Protein AF-A0A9P4YAI5-F1 (afdb_monomer_lite)

pLDDT: mean 75.81, std 21.16, range [27.3, 95.94]

InterPro domains:
  IPR026841 Inositolphosphotransferase Aur1/Ipt1 [PF14378] (51-161)
  IPR052185 Inositol Phosphorylceramide Synthase-Related [PTHR31310] (6-298)

Sequence (309 aa):
MWDVAQEHALAILELETYIFGRTALTGTSRWIEWNVQQWFLTGARAGDWRGTFLTVLNRSYALIHIPGTVGFIAFYYYMSPTFSRFAIARRTMTLCNLFAFVVFIFYPCMPPRLLPMEYGFIDTVNGEDATSVWMSGNFVNRLAAMPSMHFGYAFCIGCVFMYESAALSGAKQMYRRFGKTRNPSETWLPVPGADEENLNASPNHISLEQPGSGGSSTINTTSSSSERSVPSRIAFFAFGVWYPLWVLLTIIATANHYLMDAMVASLVVVMAFTCNRILMNFLPLEDLLLWAWRLEKPVPTTGMRRRRP

Structure (mmCIF, N/CA/C/O backbone):
data_AF-A0A9P4YAI5-F1
#
_entry.id   AF-A0A9P4YAI5-F1
#
loop_
_atom_site.group_PDB
_atom_site.id
_atom_site.type_symbol
_atom_site.label_atom_id
_atom_site.label_alt_id
_atom_site.label_comp_id
_atom_site.label_asym_id
_atom_site.label_entity_id
_atom_site.label_seq_id
_atom_site.pdbx_PDB_ins_code
_atom_site.Cartn_x
_atom_site.Cartn_y
_atom_site.Cartn_z
_atom_site.occupancy
_atom_site.B_iso_or_equiv
_atom_site.auth_seq_id
_atom_site.auth_comp_id
_atom_site.auth_asym_id
_atom_site.auth_atom_id
_atom_site.pdbx_PDB_model_num
ATOM 1 N N . MET A 1 1 ? 5.763 -22.145 -12.189 1.00 78.62 1 MET A N 1
ATOM 2 C CA . MET A 1 1 ? 5.364 -21.133 -11.175 1.00 78.62 1 MET A CA 1
ATOM 3 C C . MET A 1 1 ? 5.894 -19.759 -11.550 1.00 78.62 1 MET A C 1
ATOM 5 O O . MET A 1 1 ? 5.098 -18.838 -11.581 1.00 78.62 1 MET A O 1
ATOM 9 N N . TRP A 1 2 ? 7.189 -19.622 -11.859 1.00 83.62 2 TRP A N 1
ATOM 10 C CA . TRP A 1 2 ? 7.768 -18.364 -12.347 1.00 83.62 2 TRP A CA 1
ATOM 11 C C . TRP A 1 2 ? 7.101 -17.867 -13.636 1.00 83.62 2 TRP A C 1
ATOM 13 O O . TRP A 1 2 ? 6.667 -16.723 -13.659 1.00 83.62 2 TRP A O 1
ATOM 23 N N . ASP A 1 3 ? 6.902 -18.743 -14.626 1.00 88.44 3 ASP A N 1
ATOM 24 C CA . ASP A 1 3 ? 6.249 -18.370 -15.895 1.00 88.44 3 ASP A CA 1
ATOM 25 C C . ASP A 1 3 ? 4.805 -17.893 -15.680 1.00 88.44 3 ASP A C 1
ATOM 27 O O . ASP A 1 3 ? 4.437 -16.809 -16.107 1.00 88.44 3 ASP A O 1
ATOM 31 N N . VAL A 1 4 ? 4.017 -18.638 -14.896 1.00 89.88 4 VAL A N 1
ATOM 32 C CA . VAL A 1 4 ? 2.641 -18.252 -14.523 1.00 89.88 4 VAL A CA 1
ATOM 33 C C . VAL A 1 4 ? 2.612 -16.905 -13.790 1.00 89.88 4 VAL A C 1
ATOM 35 O O . VAL A 1 4 ? 1.772 -16.057 -14.069 1.00 89.88 4 VAL A O 1
ATOM 38 N N . ALA A 1 5 ? 3.541 -16.680 -12.857 1.00 88.56 5 ALA A N 1
ATOM 39 C CA . ALA A 1 5 ? 3.621 -15.421 -12.119 1.00 88.56 5 ALA A CA 1
ATOM 40 C C . ALA A 1 5 ? 4.027 -14.242 -13.019 1.00 88.56 5 ALA A C 1
ATOM 42 O O . ALA A 1 5 ? 3.591 -13.115 -12.775 1.00 88.56 5 ALA A O 1
ATOM 43 N N . GLN A 1 6 ? 4.844 -14.493 -14.047 1.00 91.44 6 GLN A N 1
ATOM 44 C CA . GLN A 1 6 ? 5.187 -13.514 -15.076 1.00 91.44 6 GLN A CA 1
ATOM 45 C C . GLN A 1 6 ? 3.988 -13.217 -15.985 1.00 91.44 6 GLN A C 1
ATOM 47 O O . GLN A 1 6 ? 3.705 -12.053 -16.252 1.00 91.44 6 GLN A O 1
ATOM 52 N N . GLU A 1 7 ? 3.246 -14.233 -16.426 1.00 93.25 7 GLU A N 1
ATOM 53 C CA . GLU A 1 7 ? 2.023 -14.046 -17.217 1.00 93.25 7 GLU A CA 1
ATOM 54 C C . GLU A 1 7 ? 0.982 -13.218 -16.455 1.00 93.25 7 GLU A C 1
ATOM 56 O O . GLU A 1 7 ? 0.419 -12.274 -17.006 1.00 93.25 7 GLU A O 1
ATOM 61 N N . HIS A 1 8 ? 0.779 -13.505 -15.167 1.00 93.38 8 HIS A N 1
ATOM 62 C CA . HIS A 1 8 ? -0.080 -12.709 -14.289 1.00 93.38 8 HIS A CA 1
ATOM 63 C C . HIS A 1 8 ? 0.394 -11.256 -14.149 1.00 93.38 8 HIS A C 1
ATOM 65 O O . HIS A 1 8 ? -0.414 -10.331 -14.215 1.00 93.38 8 HIS A O 1
ATOM 71 N N . ALA A 1 9 ? 1.702 -11.041 -14.002 1.00 91.50 9 ALA A N 1
ATOM 72 C CA . ALA A 1 9 ? 2.289 -9.706 -13.951 1.00 91.50 9 ALA A CA 1
ATOM 73 C C . ALA A 1 9 ? 2.030 -8.902 -15.237 1.00 91.50 9 ALA A C 1
ATOM 75 O O . ALA A 1 9 ? 1.609 -7.746 -15.181 1.00 91.50 9 ALA A O 1
ATOM 76 N N . LEU A 1 10 ? 2.219 -9.525 -16.402 1.00 92.56 10 LEU A N 1
ATOM 77 C CA . LEU A 1 10 ? 1.922 -8.898 -17.690 1.00 92.56 10 LEU A CA 1
ATOM 78 C C . LEU A 1 10 ? 0.421 -8.638 -17.853 1.00 92.56 10 LEU A C 1
ATOM 80 O O . LEU A 1 10 ? 0.034 -7.560 -18.296 1.00 92.56 10 LEU A O 1
ATOM 84 N N . ALA A 1 11 ? -0.431 -9.579 -17.439 1.00 93.88 11 ALA A N 1
ATOM 85 C CA . ALA A 1 11 ? -1.880 -9.406 -17.470 1.00 93.88 11 ALA A CA 1
ATOM 86 C C . ALA A 1 11 ? -2.338 -8.212 -16.615 1.00 93.88 11 ALA A C 1
ATOM 88 O O . ALA A 1 11 ? -3.230 -7.477 -17.034 1.00 93.88 11 ALA A O 1
ATOM 89 N N . ILE A 1 12 ? -1.709 -7.981 -15.457 1.00 93.44 12 ILE A N 1
ATOM 90 C CA . ILE A 1 12 ? -1.961 -6.798 -14.623 1.00 93.44 12 ILE A CA 1
ATOM 91 C C . ILE A 1 12 ? -1.588 -5.511 -15.359 1.00 93.44 12 ILE A C 1
ATOM 93 O O . ILE A 1 12 ? -2.398 -4.586 -15.400 1.00 93.44 12 ILE A O 1
ATOM 97 N N . LEU A 1 13 ? -0.401 -5.454 -15.965 1.00 92.12 13 LEU A N 1
ATOM 98 C CA . LEU A 1 13 ? 0.052 -4.278 -16.712 1.00 92.12 13 LEU A CA 1
ATOM 99 C C . LEU A 1 13 ? -0.874 -3.966 -17.899 1.00 92.12 13 LEU A C 1
ATOM 101 O O . LEU A 1 13 ? -1.213 -2.805 -18.142 1.00 92.12 13 LEU A O 1
ATOM 105 N N . GLU A 1 14 ? -1.337 -4.990 -18.619 1.00 92.38 14 GLU A N 1
ATOM 106 C CA . GLU A 1 14 ? -2.313 -4.809 -19.697 1.00 92.38 14 GLU A CA 1
ATOM 107 C C . GLU A 1 14 ? -3.674 -4.350 -19.165 1.00 92.38 14 GLU A C 1
ATOM 109 O O . GLU A 1 14 ? -4.252 -3.395 -19.694 1.00 92.38 14 GLU A O 1
ATOM 114 N N . LEU A 1 15 ? -4.166 -4.964 -18.086 1.00 92.62 15 LEU A N 1
ATOM 115 C CA . LEU A 1 15 ? -5.411 -4.560 -17.433 1.00 92.62 15 LEU A CA 1
ATOM 116 C C . LEU A 1 15 ? -5.351 -3.095 -16.985 1.00 92.62 15 LEU A C 1
ATOM 118 O O . LEU A 1 15 ? -6.311 -2.348 -17.173 1.00 92.62 15 LEU A O 1
ATOM 122 N N . GLU A 1 16 ? -4.219 -2.663 -16.439 1.00 92.12 16 GLU A N 1
ATOM 123 C CA . GLU A 1 16 ? -3.993 -1.279 -16.045 1.00 92.12 16 GLU A CA 1
ATOM 124 C C . GLU A 1 16 ? -4.077 -0.329 -17.243 1.00 92.12 16 GLU A C 1
ATOM 126 O O . GLU A 1 16 ? -4.797 0.672 -17.200 1.00 92.12 16 GLU A O 1
ATOM 131 N N . THR A 1 17 ? -3.409 -0.660 -18.350 1.00 91.69 17 THR A N 1
ATOM 132 C CA . THR A 1 17 ? -3.463 0.182 -19.558 1.00 91.69 17 THR A CA 1
ATOM 133 C C . THR A 1 17 ? -4.872 0.314 -20.109 1.00 91.69 17 THR A C 1
ATOM 135 O O . THR A 1 17 ? -5.241 1.389 -20.588 1.00 91.69 17 THR A O 1
ATOM 138 N N . TYR A 1 18 ? -5.666 -0.751 -20.004 1.00 91.94 18 TYR A N 1
ATOM 139 C CA . TYR A 1 18 ? -7.070 -0.744 -20.375 1.00 91.94 18 TYR A CA 1
ATOM 140 C C . TYR A 1 18 ? -7.893 0.153 -19.440 1.00 91.94 18 TYR A C 1
ATOM 142 O O . TYR A 1 18 ? -8.594 1.045 -19.917 1.00 91.94 18 TYR A O 1
ATOM 150 N N . ILE A 1 19 ? -7.758 -0.019 -18.119 1.00 91.94 19 ILE A N 1
ATOM 151 C CA . ILE A 1 19 ? -8.502 0.751 -17.105 1.00 91.94 19 ILE A CA 1
ATOM 152 C C . ILE A 1 19 ? -8.206 2.252 -17.198 1.00 91.94 19 ILE A C 1
ATOM 154 O O . ILE A 1 19 ? -9.126 3.065 -17.109 1.00 91.94 19 ILE A O 1
ATOM 158 N N . PHE A 1 20 ? -6.944 2.632 -17.402 1.00 89.31 20 PHE A N 1
ATOM 159 C CA . PHE A 1 20 ? -6.537 4.037 -17.498 1.00 89.31 20 PHE A CA 1
ATOM 160 C C . PHE A 1 20 ? -6.574 4.595 -18.930 1.00 89.31 20 PHE A C 1
ATOM 162 O O . PHE A 1 20 ? -6.112 5.714 -19.160 1.00 89.31 20 PHE A O 1
ATOM 169 N N . GLY A 1 21 ? -7.111 3.847 -19.902 1.00 85.50 21 GLY A N 1
ATOM 170 C CA . GLY A 1 21 ? -7.318 4.326 -21.274 1.00 85.50 21 GLY A CA 1
ATOM 171 C C . GLY A 1 21 ? -6.029 4.642 -22.042 1.00 85.50 21 GLY A C 1
ATOM 172 O O . GLY A 1 21 ? -6.030 5.489 -22.933 1.00 85.50 21 GLY A O 1
ATOM 173 N N . ARG A 1 22 ? -4.915 3.980 -21.711 1.00 88.12 22 ARG A N 1
ATOM 174 C CA . ARG A 1 22 ? -3.590 4.191 -22.330 1.00 88.12 22 ARG A CA 1
ATOM 175 C C . ARG A 1 22 ? -3.286 3.206 -23.462 1.00 88.12 22 ARG A C 1
ATOM 177 O O . ARG A 1 22 ? -2.142 3.100 -23.891 1.00 88.12 22 ARG A O 1
ATOM 184 N N . THR A 1 23 ? -4.304 2.520 -23.977 1.00 85.44 23 THR A N 1
ATOM 185 C CA . THR A 1 23 ? -4.192 1.526 -25.061 1.00 85.44 23 THR A CA 1
ATOM 186 C C . THR A 1 23 ? -3.714 2.113 -26.391 1.00 85.44 23 THR A C 1
ATOM 188 O O . THR A 1 23 ? -3.190 1.379 -27.221 1.00 85.44 23 THR A O 1
ATOM 191 N N . ALA A 1 24 ? -3.845 3.429 -26.589 1.00 82.25 24 ALA A N 1
ATOM 192 C CA . ALA A 1 24 ? -3.323 4.124 -27.767 1.00 82.25 24 ALA A CA 1
ATOM 193 C C . ALA A 1 24 ? -1.785 4.256 -27.776 1.00 82.25 24 ALA A C 1
ATOM 195 O O . ALA A 1 24 ? -1.203 4.540 -28.821 1.00 82.25 24 ALA A O 1
ATOM 196 N N . LEU A 1 25 ? -1.119 4.082 -26.628 1.00 85.81 25 LEU A N 1
ATOM 197 C CA . LEU A 1 25 ? 0.338 4.152 -26.519 1.00 85.81 25 LEU A CA 1
ATOM 198 C C . LEU A 1 25 ? 0.965 2.788 -26.836 1.00 85.81 25 LEU A C 1
ATOM 200 O O . LEU A 1 25 ? 0.520 1.755 -26.339 1.00 85.81 25 LEU A O 1
ATOM 204 N N . THR A 1 26 ? 2.035 2.788 -27.629 1.00 81.50 26 THR A N 1
ATOM 205 C CA . THR A 1 26 ? 2.780 1.578 -28.009 1.00 81.50 26 THR A CA 1
ATOM 206 C C . THR A 1 26 ? 4.052 1.408 -27.178 1.00 81.50 26 THR A C 1
ATOM 208 O O . THR A 1 26 ? 4.726 2.388 -26.859 1.00 81.50 26 THR A O 1
ATOM 211 N N . GLY A 1 27 ? 4.436 0.160 -26.901 1.00 84.50 27 GLY A N 1
ATOM 212 C CA . GLY A 1 27 ? 5.649 -0.167 -26.141 1.00 84.50 27 GLY A CA 1
ATOM 213 C C . GLY A 1 27 ? 5.459 -0.048 -24.627 1.00 84.50 27 GLY A C 1
ATOM 214 O O . GLY A 1 27 ? 4.337 -0.045 -24.137 1.00 84.50 27 GLY A O 1
ATOM 215 N N . THR A 1 28 ? 6.554 0.044 -23.872 1.00 86.25 28 THR A N 1
ATOM 216 C CA . THR A 1 28 ? 6.545 0.055 -22.393 1.00 86.25 28 THR A CA 1
ATOM 217 C C . THR A 1 28 ? 6.074 1.382 -21.788 1.00 86.25 28 THR A C 1
ATOM 219 O O . THR A 1 28 ? 5.625 1.427 -20.645 1.00 86.25 28 THR A O 1
ATOM 222 N N . SER A 1 29 ? 6.085 2.468 -22.569 1.00 85.25 29 SER A N 1
ATOM 223 C CA . SER A 1 29 ? 5.641 3.807 -22.149 1.00 85.25 29 SER A CA 1
ATOM 224 C C . SER A 1 29 ? 4.138 3.901 -21.861 1.00 85.25 29 SER A C 1
ATOM 226 O O . SER A 1 29 ? 3.677 4.884 -21.272 1.00 85.25 29 SER A O 1
ATOM 228 N N . ARG A 1 30 ? 3.354 2.888 -22.241 1.00 89.12 30 ARG A N 1
ATOM 229 C CA . ARG A 1 30 ? 1.933 2.791 -21.886 1.00 89.12 30 ARG A CA 1
ATOM 230 C C . ARG A 1 30 ? 1.712 2.491 -20.402 1.00 89.12 30 ARG A C 1
ATOM 232 O O . ARG A 1 30 ? 0.708 2.934 -19.846 1.00 89.12 30 ARG A O 1
ATOM 239 N N . TRP A 1 31 ? 2.654 1.808 -19.753 1.00 92.25 31 TRP A N 1
ATOM 240 C CA . TRP A 1 31 ? 2.557 1.420 -18.346 1.00 92.25 31 TRP A CA 1
ATOM 241 C C . TRP A 1 31 ? 2.885 2.605 -17.435 1.00 92.25 31 TRP A C 1
ATOM 243 O O . TRP A 1 31 ? 3.887 3.304 -17.630 1.00 92.25 31 TRP A O 1
ATOM 253 N N . ILE A 1 32 ? 2.022 2.899 -16.460 1.00 91.69 32 ILE A N 1
ATOM 254 C CA . ILE A 1 32 ? 2.193 4.071 -15.587 1.00 91.69 32 ILE A CA 1
ATOM 255 C C . ILE A 1 32 ? 3.414 3.874 -14.696 1.00 91.69 32 ILE A C 1
ATOM 257 O O . ILE A 1 32 ? 4.247 4.778 -14.602 1.00 91.69 32 ILE A O 1
ATOM 261 N N . GLU A 1 33 ? 3.565 2.693 -14.109 1.00 92.06 33 GLU A N 1
ATOM 262 C CA . GLU A 1 33 ? 4.654 2.387 -13.185 1.00 92.06 33 GLU A CA 1
ATOM 263 C C . GLU A 1 33 ? 6.011 2.463 -13.871 1.00 92.06 33 GLU A C 1
ATOM 265 O O . GLU A 1 33 ? 6.958 2.997 -13.295 1.00 92.06 33 GLU A O 1
ATOM 270 N N . TRP A 1 34 ? 6.086 2.034 -15.135 1.00 92.25 34 TRP A N 1
ATOM 271 C CA . TRP A 1 34 ? 7.291 2.194 -15.943 1.00 92.25 34 TRP A CA 1
ATOM 272 C C . TRP A 1 34 ? 7.666 3.673 -16.092 1.00 92.25 34 TRP A C 1
ATOM 274 O O . TRP A 1 34 ? 8.807 4.050 -15.840 1.00 92.25 34 TRP A O 1
ATOM 284 N N . ASN A 1 35 ? 6.705 4.542 -16.427 1.00 92.81 35 ASN A N 1
ATOM 285 C CA . ASN A 1 35 ? 6.972 5.979 -16.572 1.00 92.81 35 ASN A CA 1
ATOM 286 C C . ASN A 1 35 ? 7.420 6.619 -15.255 1.00 92.81 35 ASN A C 1
ATOM 288 O O . ASN A 1 35 ? 8.354 7.424 -15.246 1.00 92.81 35 ASN A O 1
ATOM 292 N N . VAL A 1 36 ? 6.766 6.259 -14.147 1.00 93.56 36 VAL A N 1
ATOM 293 C CA . VAL A 1 36 ? 7.138 6.745 -12.813 1.00 93.56 36 VAL A CA 1
ATOM 294 C C . VAL A 1 36 ? 8.564 6.314 -12.492 1.00 93.56 36 VAL A C 1
ATOM 296 O O . VAL A 1 36 ? 9.387 7.156 -12.133 1.00 93.56 36 VAL A O 1
ATOM 299 N N . GLN A 1 37 ? 8.894 5.037 -12.688 1.00 92.75 37 GLN A N 1
ATOM 300 C CA . GLN A 1 37 ? 10.235 4.539 -12.422 1.00 92.75 37 GLN A CA 1
ATOM 301 C C . GLN A 1 37 ? 11.287 5.228 -13.305 1.00 92.75 37 GLN A C 1
ATOM 303 O O . GLN A 1 37 ? 12.303 5.705 -12.795 1.00 92.75 37 GLN A O 1
ATOM 308 N N . GLN A 1 38 ? 11.049 5.351 -14.614 1.00 92.75 38 GLN A N 1
ATOM 309 C CA . GLN A 1 38 ? 11.999 6.009 -15.515 1.00 92.75 38 GLN A CA 1
ATOM 310 C C . GLN A 1 38 ? 12.203 7.491 -15.194 1.00 92.75 38 GLN A C 1
ATOM 312 O O . GLN A 1 38 ? 13.307 8.004 -15.390 1.00 92.75 38 GLN A O 1
ATOM 317 N N . TRP A 1 39 ? 11.191 8.181 -14.664 1.00 93.94 39 TRP A N 1
ATOM 318 C CA . TRP A 1 39 ? 11.332 9.565 -14.210 1.00 93.94 39 TRP A CA 1
ATOM 319 C C . TRP A 1 39 ? 12.343 9.690 -13.059 1.00 93.94 39 TRP A C 1
ATOM 321 O O . TRP A 1 39 ? 13.191 10.590 -13.073 1.00 93.94 39 TRP A O 1
ATOM 331 N N . PHE A 1 40 ? 12.305 8.752 -12.108 1.00 94.00 40 PHE A N 1
ATOM 332 C CA . PHE A 1 40 ? 13.275 8.667 -11.015 1.00 94.00 40 PHE A CA 1
ATOM 333 C C . PHE A 1 40 ? 14.661 8.231 -11.503 1.00 94.00 40 PHE A C 1
ATOM 335 O O . PHE A 1 40 ? 15.657 8.876 -11.174 1.00 94.00 40 PHE A O 1
ATOM 342 N N . LEU A 1 41 ? 14.732 7.189 -12.336 1.00 91.44 41 LEU A N 1
ATOM 343 C CA . LEU A 1 41 ? 15.993 6.657 -12.862 1.00 91.44 41 LEU A CA 1
ATOM 344 C C . LEU A 1 41 ? 16.733 7.667 -13.743 1.00 91.44 41 LEU A C 1
ATOM 346 O O . LEU A 1 41 ? 17.952 7.784 -13.659 1.00 91.44 41 LEU A O 1
ATOM 350 N N . THR A 1 42 ? 16.014 8.422 -14.575 1.00 92.75 42 THR A N 1
ATOM 351 C CA . THR A 1 42 ? 16.602 9.507 -15.378 1.00 92.75 42 THR A CA 1
ATOM 352 C C . THR A 1 42 ? 17.240 10.562 -14.481 1.00 92.75 42 THR A C 1
ATOM 354 O O . THR A 1 42 ? 18.357 10.995 -14.741 1.00 92.75 42 THR A O 1
ATOM 357 N N . GLY A 1 43 ? 16.572 10.918 -13.383 1.00 90.75 43 GLY A N 1
ATOM 358 C CA . GLY A 1 43 ? 17.125 11.838 -12.396 1.00 90.75 43 GLY A CA 1
ATOM 359 C C . GLY A 1 43 ? 18.333 11.281 -11.639 1.00 90.75 43 GLY A C 1
ATOM 360 O O . GLY A 1 43 ? 19.285 12.014 -11.396 1.00 90.75 43 GLY A O 1
ATOM 361 N N . ALA A 1 44 ? 18.334 9.985 -11.320 1.00 89.19 44 ALA A N 1
ATOM 362 C CA . ALA A 1 44 ? 19.484 9.318 -10.710 1.00 89.19 44 ALA A CA 1
ATOM 363 C C . ALA A 1 44 ? 20.708 9.309 -11.639 1.00 89.19 44 ALA A C 1
ATOM 365 O O . ALA A 1 44 ? 21.811 9.617 -11.197 1.00 89.19 44 ALA A O 1
ATOM 366 N N . ARG A 1 45 ? 20.513 9.040 -12.937 1.00 90.44 45 ARG A N 1
ATOM 367 C CA . ARG A 1 45 ? 21.585 9.099 -13.949 1.00 90.44 45 ARG A CA 1
ATOM 368 C C . ARG A 1 45 ? 22.120 10.517 -14.160 1.00 90.44 45 ARG A C 1
ATOM 370 O O . ARG A 1 45 ? 23.302 10.672 -14.439 1.00 90.44 45 ARG A O 1
ATOM 377 N N . ALA A 1 46 ? 21.262 11.528 -14.029 1.00 91.94 46 ALA A N 1
ATOM 378 C CA . ALA A 1 46 ? 21.642 12.935 -14.132 1.00 91.94 46 ALA A CA 1
ATOM 379 C C . ALA A 1 46 ? 22.347 13.479 -12.872 1.00 91.94 46 ALA A C 1
ATOM 381 O O . ALA A 1 46 ? 22.965 14.536 -12.937 1.00 91.94 46 ALA A O 1
ATOM 382 N N . GLY A 1 47 ? 22.277 12.771 -11.736 1.00 90.25 47 GLY A N 1
ATOM 383 C CA . GLY A 1 47 ? 22.789 13.264 -10.452 1.00 90.25 47 GLY A CA 1
ATOM 384 C C . GLY A 1 47 ? 21.891 14.317 -9.786 1.00 90.25 47 GLY A C 1
ATOM 385 O O . GLY A 1 47 ? 22.358 15.079 -8.942 1.00 90.25 47 GLY A O 1
ATOM 386 N N . ASP A 1 48 ? 20.607 14.363 -10.150 1.00 94.44 48 ASP A N 1
ATOM 387 C CA . ASP A 1 48 ? 19.641 15.345 -9.652 1.00 94.44 48 ASP A CA 1
ATOM 388 C C . ASP A 1 48 ? 19.000 14.928 -8.316 1.00 94.44 48 ASP A C 1
ATOM 390 O O . ASP A 1 48 ? 19.028 13.767 -7.897 1.00 94.44 48 ASP A O 1
ATOM 394 N N . TRP A 1 49 ? 18.270 15.863 -7.695 1.00 93.06 49 TRP A N 1
ATOM 395 C CA . TRP A 1 49 ? 17.484 15.631 -6.474 1.00 93.06 49 TRP A CA 1
ATOM 396 C C . TRP A 1 49 ? 16.510 14.447 -6.568 1.00 93.06 49 TRP A C 1
ATOM 398 O O . TRP A 1 49 ? 16.186 13.841 -5.550 1.00 93.06 49 TRP A O 1
ATOM 408 N N . ARG A 1 50 ? 16.044 14.102 -7.775 1.00 93.56 50 ARG A N 1
ATOM 409 C CA . ARG A 1 50 ? 15.152 12.958 -8.020 1.00 93.56 50 ARG A CA 1
ATOM 410 C C . ARG A 1 50 ? 15.834 11.627 -7.697 1.00 93.56 50 ARG A C 1
ATOM 412 O O . ARG A 1 50 ? 15.181 10.748 -7.145 1.00 93.56 50 ARG A O 1
ATOM 419 N N . GLY A 1 51 ? 17.130 11.498 -7.992 1.00 89.00 51 GLY A N 1
ATOM 420 C CA . GLY A 1 51 ? 17.925 10.328 -7.615 1.00 89.00 51 GLY A CA 1
ATOM 421 C C . GLY A 1 51 ? 18.065 10.219 -6.102 1.00 89.00 51 GLY A C 1
ATOM 422 O O . GLY A 1 51 ? 17.710 9.199 -5.521 1.00 89.00 51 GLY A O 1
ATOM 423 N N . THR A 1 52 ? 18.444 11.318 -5.445 1.00 90.19 52 THR A N 1
ATOM 424 C CA . THR A 1 52 ? 18.491 11.388 -3.975 1.00 90.19 52 THR A CA 1
ATOM 425 C C . THR A 1 52 ? 17.135 11.057 -3.349 1.00 90.19 52 THR A C 1
ATOM 427 O O . THR A 1 52 ? 17.062 10.370 -2.331 1.00 90.19 52 THR A O 1
ATOM 430 N N . PHE A 1 53 ? 16.041 11.514 -3.962 1.00 92.69 53 PHE A N 1
ATOM 431 C CA . PHE A 1 53 ? 14.692 11.226 -3.492 1.00 92.69 53 PHE A CA 1
ATOM 432 C C . PHE A 1 53 ? 14.329 9.744 -3.656 1.00 92.69 53 PHE A C 1
ATOM 434 O O . PHE A 1 53 ? 13.740 9.172 -2.741 1.00 92.69 53 PHE A O 1
ATOM 441 N N . LEU A 1 54 ? 14.747 9.090 -4.745 1.00 90.94 54 LEU A N 1
ATOM 442 C CA . LEU A 1 54 ? 14.614 7.639 -4.908 1.00 90.94 54 LEU A CA 1
ATOM 443 C C . LEU A 1 54 ? 15.345 6.874 -3.794 1.00 90.94 54 LEU A C 1
ATOM 445 O O . LEU A 1 54 ? 14.751 5.984 -3.184 1.00 90.94 54 LEU A O 1
ATOM 449 N N . THR A 1 55 ? 16.573 7.271 -3.451 1.00 88.31 55 THR A N 1
ATOM 450 C CA . THR A 1 55 ? 17.323 6.682 -2.329 1.00 88.31 55 THR A CA 1
ATOM 451 C C . THR A 1 55 ? 16.594 6.878 -0.993 1.00 88.31 55 THR A C 1
ATOM 453 O O . THR A 1 55 ? 16.542 5.971 -0.158 1.00 88.31 55 THR A O 1
ATOM 456 N N . VAL A 1 56 ? 15.975 8.044 -0.767 1.00 90.00 56 VAL A N 1
ATOM 457 C CA . VAL A 1 56 ? 15.141 8.286 0.427 1.00 90.00 56 VAL A CA 1
ATOM 458 C C . VAL A 1 56 ? 13.924 7.360 0.445 1.00 90.00 56 VAL A C 1
ATOM 460 O O . VAL A 1 56 ? 13.624 6.781 1.492 1.00 90.00 56 VAL A O 1
ATOM 463 N N . LEU A 1 57 ? 13.248 7.172 -0.693 1.00 90.38 57 LEU A N 1
ATOM 464 C CA . LEU A 1 57 ? 12.118 6.246 -0.809 1.00 90.38 57 LEU A CA 1
ATOM 465 C C . LEU A 1 57 ? 12.560 4.807 -0.501 1.00 90.38 57 LEU A C 1
ATOM 467 O O . LEU A 1 57 ? 11.960 4.182 0.376 1.00 90.38 57 LEU A O 1
ATOM 471 N N . ASN A 1 58 ? 13.649 4.329 -1.110 1.00 86.94 58 ASN A N 1
ATOM 472 C CA . ASN A 1 58 ? 14.262 3.021 -0.837 1.00 86.94 58 ASN A CA 1
ATOM 473 C C . ASN A 1 58 ? 14.567 2.818 0.657 1.00 86.94 58 ASN A C 1
ATOM 475 O O . ASN A 1 58 ? 14.155 1.827 1.263 1.00 86.94 58 ASN A O 1
ATOM 479 N N . ARG A 1 59 ? 15.243 3.782 1.294 1.00 85.38 59 ARG A N 1
ATOM 480 C CA . ARG A 1 59 ? 15.578 3.701 2.726 1.00 85.38 59 ARG A CA 1
ATOM 481 C C . ARG A 1 59 ? 14.339 3.739 3.611 1.00 85.38 59 ARG A C 1
ATOM 483 O O . ARG A 1 59 ? 14.262 2.996 4.588 1.00 85.38 59 ARG A O 1
ATOM 490 N N . SER A 1 60 ? 13.358 4.576 3.274 1.00 84.00 60 SER A N 1
ATOM 491 C CA . SER A 1 60 ? 12.094 4.644 4.011 1.00 84.00 60 SER A CA 1
ATOM 492 C C . SER A 1 60 ? 11.330 3.320 3.936 1.00 84.00 60 SER A C 1
ATOM 494 O O . SER A 1 60 ? 10.805 2.860 4.951 1.00 84.00 60 SER A O 1
ATOM 496 N N . TYR A 1 61 ? 11.352 2.661 2.773 1.00 82.69 61 TYR A N 1
ATOM 497 C CA . TYR A 1 61 ? 10.769 1.340 2.572 1.00 82.69 61 TYR A CA 1
ATOM 498 C C . TYR A 1 61 ? 11.407 0.300 3.493 1.00 82.69 61 TYR A C 1
ATOM 500 O O . TYR A 1 61 ? 10.707 -0.388 4.235 1.00 82.69 61 TYR A O 1
ATOM 508 N N . ALA A 1 62 ? 12.741 0.235 3.488 1.00 77.75 62 ALA A N 1
ATOM 509 C CA . ALA A 1 62 ? 13.496 -0.769 4.226 1.00 77.75 62 ALA A CA 1
ATOM 510 C C . ALA A 1 62 ? 13.471 -0.558 5.751 1.00 77.75 62 ALA A C 1
ATOM 512 O O . ALA A 1 62 ? 13.438 -1.533 6.504 1.00 77.75 62 ALA A O 1
ATOM 513 N N . LEU A 1 63 ? 13.499 0.697 6.214 1.00 81.19 63 LEU A N 1
ATOM 514 C CA . LEU A 1 63 ? 13.705 1.024 7.631 1.00 81.19 63 LEU A CA 1
ATOM 515 C C . LEU A 1 63 ? 12.424 1.385 8.380 1.00 81.19 63 LEU A C 1
ATOM 517 O O . LEU A 1 63 ? 12.316 1.088 9.567 1.00 81.19 63 LEU A O 1
ATOM 521 N N . ILE A 1 64 ? 11.467 2.058 7.736 1.00 77.56 64 ILE A N 1
ATOM 522 C CA . ILE A 1 64 ? 10.345 2.683 8.453 1.00 77.56 64 ILE A CA 1
ATOM 523 C C . ILE A 1 64 ? 9.126 1.771 8.478 1.00 77.56 64 ILE A C 1
ATOM 525 O O . ILE A 1 64 ? 8.368 1.807 9.442 1.00 77.56 64 ILE A O 1
ATOM 529 N N . HIS A 1 65 ? 8.913 0.937 7.461 1.00 79.62 65 HIS A N 1
ATOM 530 C CA . HIS A 1 65 ? 7.632 0.251 7.323 1.00 79.62 65 HIS A CA 1
ATOM 531 C C . HIS A 1 65 ? 7.326 -0.729 8.475 1.00 79.62 65 HIS A C 1
ATOM 533 O O . HIS A 1 65 ? 6.272 -0.621 9.109 1.00 79.62 65 HIS A O 1
ATOM 539 N N . ILE A 1 66 ? 8.246 -1.650 8.791 1.00 82.62 66 ILE A N 1
ATOM 540 C CA . ILE A 1 66 ? 8.036 -2.645 9.859 1.00 82.62 66 ILE A CA 1
ATOM 541 C C . ILE A 1 66 ? 8.010 -1.975 11.245 1.00 82.62 66 ILE A C 1
ATOM 543 O O . ILE A 1 66 ? 7.000 -2.118 11.944 1.00 82.62 66 ILE A O 1
ATOM 547 N N . PRO A 1 67 ? 9.034 -1.193 11.657 1.00 86.88 67 PRO A N 1
ATOM 548 C CA . PRO A 1 67 ? 9.010 -0.523 12.957 1.00 86.88 67 PRO A CA 1
ATOM 549 C C . PRO A 1 67 ? 7.864 0.482 13.074 1.00 86.88 67 PRO A C 1
ATOM 551 O O . PRO A 1 67 ? 7.285 0.624 14.146 1.00 86.88 67 PRO A O 1
ATOM 554 N N . GLY A 1 68 ? 7.492 1.140 11.975 1.00 87.44 68 GLY A N 1
ATOM 555 C CA . GLY A 1 68 ? 6.365 2.065 11.916 1.00 87.44 68 GLY A CA 1
ATOM 556 C C . GLY A 1 68 ? 5.026 1.369 12.140 1.00 87.44 68 GLY A C 1
ATOM 557 O O . GLY A 1 68 ? 4.210 1.868 12.910 1.00 87.44 68 GLY A O 1
ATOM 558 N N . THR A 1 69 ? 4.813 0.188 11.555 1.00 88.44 69 THR A N 1
ATOM 559 C CA . THR A 1 69 ? 3.582 -0.594 11.765 1.00 88.44 69 THR A CA 1
ATOM 560 C C . THR A 1 69 ? 3.482 -1.102 13.207 1.00 88.44 69 THR A C 1
ATOM 562 O O . THR A 1 69 ? 2.437 -0.958 13.847 1.00 88.44 69 THR A O 1
ATOM 565 N N . VAL A 1 70 ? 4.574 -1.634 13.766 1.00 89.50 70 VAL A N 1
ATOM 566 C CA . VAL A 1 70 ? 4.622 -2.071 15.176 1.00 89.50 70 VAL A CA 1
ATOM 567 C C . VAL A 1 70 ? 4.438 -0.881 16.121 1.00 89.50 70 VAL A C 1
ATOM 569 O O . VAL A 1 70 ? 3.632 -0.937 17.054 1.00 89.50 70 VAL A O 1
ATOM 572 N N . GLY A 1 71 ? 5.133 0.221 15.841 1.00 91.06 71 GLY A N 1
ATOM 573 C CA . GLY A 1 71 ? 5.024 1.479 16.568 1.00 91.06 71 GLY A CA 1
ATOM 574 C C .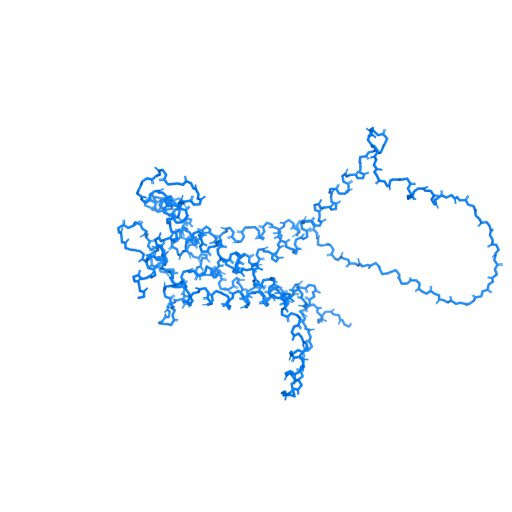 GLY A 1 71 ? 3.607 2.042 16.531 1.00 91.06 71 GLY A C 1
ATOM 575 O O . GLY A 1 71 ? 3.112 2.489 17.562 1.00 91.06 71 GLY A O 1
ATOM 576 N N . PHE A 1 72 ? 2.911 1.943 15.395 1.00 91.81 72 PHE A N 1
ATOM 577 C CA . PHE A 1 72 ? 1.505 2.317 15.279 1.00 91.81 72 PHE A CA 1
ATOM 578 C C . PHE A 1 72 ? 0.607 1.459 16.170 1.00 91.81 72 PHE A C 1
ATOM 580 O O . PHE A 1 72 ? -0.223 2.015 16.883 1.00 91.81 72 PHE A O 1
ATOM 587 N N . ILE A 1 73 ? 0.756 0.131 16.163 1.00 91.19 73 ILE A N 1
ATOM 588 C CA . ILE A 1 73 ? -0.072 -0.746 17.006 1.00 91.19 73 ILE A CA 1
ATOM 589 C C . ILE A 1 73 ? 0.152 -0.418 18.485 1.00 91.19 73 ILE A C 1
ATOM 591 O O . ILE A 1 73 ? -0.820 -0.289 19.232 1.00 91.19 73 ILE A O 1
ATOM 595 N N . ALA A 1 74 ? 1.407 -0.225 18.901 1.00 90.06 74 ALA A N 1
ATOM 596 C CA . ALA A 1 74 ? 1.738 0.187 20.262 1.00 90.06 74 ALA A CA 1
ATOM 597 C C . ALA A 1 74 ? 1.129 1.561 20.592 1.00 90.06 74 ALA A C 1
ATOM 599 O O . ALA A 1 74 ? 0.388 1.697 21.565 1.00 90.06 74 ALA A O 1
ATOM 600 N N . PHE A 1 75 ? 1.362 2.567 19.748 1.00 89.31 75 PHE A N 1
ATOM 601 C CA . PHE A 1 75 ? 0.793 3.907 19.892 1.00 89.31 75 PHE A CA 1
ATOM 602 C C . PHE A 1 75 ? -0.736 3.871 19.992 1.00 89.31 75 PHE A C 1
ATOM 604 O O . PHE A 1 75 ? -1.313 4.463 20.905 1.00 89.31 75 PHE A O 1
ATOM 611 N N . TYR A 1 76 ? -1.402 3.145 19.095 1.00 88.50 76 TYR A N 1
ATOM 612 C CA . TYR A 1 76 ? -2.855 3.064 19.054 1.00 88.50 76 TYR A CA 1
ATOM 613 C C . TYR A 1 76 ? -3.409 2.287 20.250 1.00 88.50 76 TYR A C 1
ATOM 615 O O . TYR A 1 76 ? -4.451 2.661 20.780 1.00 88.50 76 TYR A O 1
ATOM 623 N N . TYR A 1 77 ? -2.699 1.278 20.760 1.00 86.88 77 TYR A N 1
ATOM 624 C CA . TYR A 1 77 ? -3.058 0.614 22.017 1.00 86.88 77 TYR A CA 1
ATOM 625 C C . TYR A 1 77 ? -3.074 1.585 23.209 1.00 86.88 77 TYR A C 1
ATOM 627 O O . TYR A 1 77 ? -3.983 1.536 24.047 1.00 86.88 77 TYR A O 1
ATOM 635 N N . TYR A 1 78 ? -2.089 2.485 23.277 1.00 81.31 78 TYR A N 1
ATOM 636 C CA . TYR A 1 78 ? -2.000 3.483 24.344 1.00 81.31 78 TYR A CA 1
ATOM 637 C C . TYR A 1 78 ? -2.985 4.640 24.170 1.00 81.31 78 TYR A C 1
ATOM 639 O O . TYR A 1 78 ? -3.556 5.090 25.160 1.00 81.31 78 TYR A O 1
ATOM 647 N N . MET A 1 79 ? -3.193 5.111 22.941 1.00 78.50 79 MET A N 1
ATOM 648 C CA . MET A 1 79 ? -4.001 6.298 22.641 1.00 78.50 79 MET A CA 1
ATOM 649 C C . MET A 1 79 ? -5.484 5.981 22.389 1.00 78.50 79 MET A C 1
ATOM 651 O O . MET A 1 79 ? -6.318 6.889 22.392 1.00 78.50 79 MET A O 1
ATOM 655 N N . SER A 1 80 ? -5.845 4.714 22.161 1.00 75.12 80 SER A N 1
ATOM 656 C CA . SER A 1 80 ? -7.223 4.347 21.830 1.00 75.12 80 SER A CA 1
ATOM 657 C C . SER A 1 80 ? -8.193 4.696 22.972 1.00 75.12 80 SER A C 1
ATOM 659 O O . SER A 1 80 ? -8.010 4.227 24.102 1.00 75.12 80 SER A O 1
ATOM 661 N N . PRO A 1 81 ? -9.288 5.430 22.680 1.00 70.75 81 PRO A N 1
ATOM 662 C CA . PRO A 1 81 ? -10.334 5.737 23.656 1.00 70.75 81 PRO A CA 1
ATOM 663 C C . PRO A 1 81 ? -11.021 4.501 24.245 1.00 70.75 81 PRO A C 1
ATOM 665 O O . PRO A 1 81 ? -11.555 4.548 25.350 1.00 70.75 81 PRO A O 1
ATOM 668 N N . THR A 1 82 ? -11.070 3.395 23.497 1.00 74.94 82 THR A N 1
ATOM 669 C CA . THR A 1 82 ? -11.833 2.200 23.883 1.00 74.94 82 THR A CA 1
ATOM 670 C C . THR A 1 82 ? -11.172 0.941 23.341 1.00 74.94 82 THR A C 1
ATOM 672 O O . THR A 1 82 ? -10.667 0.932 22.217 1.00 74.94 82 THR A O 1
ATOM 675 N N . PHE A 1 83 ? -11.236 -0.157 24.096 1.00 78.31 83 PHE A N 1
ATOM 676 C CA . PHE A 1 83 ? -10.739 -1.457 23.641 1.00 78.31 83 PHE A CA 1
ATOM 677 C C . PHE A 1 83 ? -11.333 -1.877 22.299 1.00 78.31 83 PHE A C 1
ATOM 679 O O . PHE A 1 83 ? -10.596 -2.301 21.416 1.00 78.31 83 PHE A O 1
ATOM 686 N N . SER A 1 84 ? -12.637 -1.672 22.098 1.00 77.69 84 SER A N 1
ATOM 687 C CA . SER A 1 84 ? -13.315 -2.053 20.858 1.00 77.69 84 SER A CA 1
ATOM 688 C C . SER A 1 84 ? -12.706 -1.386 19.622 1.00 77.69 84 SER A C 1
ATOM 690 O O . SER A 1 84 ? -12.560 -2.040 18.596 1.00 77.69 84 SER A O 1
ATOM 692 N N . ARG A 1 85 ? -12.280 -0.117 19.715 1.00 81.50 85 ARG A N 1
ATOM 693 C CA . ARG A 1 85 ? -11.643 0.599 18.594 1.00 81.50 85 ARG A CA 1
ATOM 694 C C . ARG A 1 85 ? -10.279 0.006 18.242 1.00 81.50 85 ARG A C 1
ATOM 696 O O . ARG A 1 85 ? -10.017 -0.295 17.080 1.00 81.50 85 ARG A O 1
ATOM 703 N N . PHE A 1 86 ? -9.455 -0.246 19.259 1.00 84.62 86 PHE A N 1
ATOM 704 C CA . PHE A 1 86 ? -8.162 -0.913 19.096 1.00 84.62 86 PHE A CA 1
ATOM 705 C C . PHE A 1 86 ? -8.323 -2.330 18.525 1.00 84.62 86 PHE A C 1
ATOM 707 O O . PHE A 1 86 ? -7.648 -2.704 17.566 1.00 84.62 86 PHE A O 1
ATOM 714 N N . ALA A 1 87 ? -9.265 -3.105 19.068 1.00 85.44 87 ALA A N 1
ATOM 715 C CA . ALA A 1 87 ? -9.546 -4.464 18.627 1.00 85.44 87 ALA A CA 1
ATOM 716 C C . ALA A 1 87 ? -10.055 -4.516 17.180 1.00 85.44 87 ALA A C 1
ATOM 718 O O . ALA A 1 87 ? -9.734 -5.466 16.468 1.00 85.44 87 ALA A O 1
ATOM 719 N N . ILE A 1 88 ? -10.821 -3.516 16.727 1.00 87.19 88 ILE A N 1
ATOM 720 C CA . ILE A 1 88 ? -11.225 -3.401 15.321 1.00 87.19 88 ILE A CA 1
ATOM 721 C C . ILE A 1 88 ? -9.989 -3.231 14.438 1.00 87.19 88 ILE A C 1
ATOM 723 O O . ILE A 1 88 ? -9.789 -4.062 13.559 1.00 87.19 88 ILE A O 1
ATOM 727 N N . ALA A 1 89 ? -9.139 -2.234 14.707 1.00 88.44 89 ALA A N 1
ATOM 728 C CA . ALA A 1 89 ? -7.939 -1.986 13.903 1.00 88.44 89 ALA A CA 1
ATOM 729 C C . ALA A 1 89 ? -7.021 -3.220 13.844 1.00 88.44 89 ALA A C 1
ATOM 731 O O . ALA A 1 89 ? -6.657 -3.671 12.759 1.00 88.44 89 ALA A O 1
ATOM 732 N N . ARG A 1 90 ? -6.734 -3.832 15.002 1.00 90.88 90 ARG A N 1
ATOM 733 C CA . ARG A 1 90 ? -5.902 -5.041 15.092 1.00 90.88 90 ARG A CA 1
ATOM 734 C C . ARG A 1 90 ? -6.488 -6.211 14.296 1.00 90.88 90 ARG A C 1
ATOM 736 O O . ARG A 1 90 ? -5.776 -6.820 13.508 1.00 90.88 90 ARG A O 1
ATOM 743 N N . ARG A 1 91 ? -7.778 -6.524 14.483 1.00 90.38 91 ARG A N 1
ATOM 744 C CA . ARG A 1 91 ? -8.434 -7.638 13.774 1.00 90.38 91 ARG A CA 1
ATOM 745 C C . ARG A 1 91 ? -8.497 -7.402 12.273 1.00 90.38 91 ARG A C 1
ATOM 747 O O . ARG A 1 91 ? -8.267 -8.340 11.523 1.00 90.38 91 ARG A O 1
ATOM 754 N N . THR A 1 92 ? -8.757 -6.168 11.840 1.00 91.19 92 THR A N 1
ATOM 755 C CA . THR A 1 92 ? -8.736 -5.813 10.416 1.00 91.19 92 THR A CA 1
ATOM 756 C C . THR A 1 92 ? -7.353 -6.058 9.815 1.00 91.19 92 THR A C 1
ATOM 758 O O . THR A 1 92 ? -7.269 -6.679 8.762 1.00 91.19 92 THR A O 1
ATOM 761 N N . MET A 1 93 ? -6.270 -5.664 10.495 1.00 91.44 93 MET A N 1
ATOM 762 C CA . MET A 1 93 ? -4.905 -5.944 10.022 1.00 91.44 93 MET A CA 1
ATOM 763 C C . MET A 1 93 ? -4.608 -7.451 9.957 1.00 91.44 93 MET A C 1
ATOM 765 O O . MET A 1 93 ? -4.040 -7.917 8.976 1.00 91.44 93 MET A O 1
ATOM 769 N N . THR A 1 94 ? -5.041 -8.240 10.947 1.00 91.81 94 THR A N 1
ATOM 770 C CA . THR A 1 94 ? -4.866 -9.705 10.916 1.00 91.81 94 THR A CA 1
ATOM 771 C C . THR A 1 94 ? -5.688 -10.372 9.808 1.00 91.81 94 THR A C 1
ATOM 773 O O . THR A 1 94 ? -5.181 -11.249 9.114 1.00 91.81 94 THR A O 1
ATOM 776 N N . LEU A 1 95 ? -6.939 -9.952 9.602 1.00 92.44 95 LEU A N 1
ATOM 777 C CA . LEU A 1 95 ? -7.784 -10.454 8.513 1.00 92.44 95 LEU A CA 1
ATOM 778 C C . LEU A 1 95 ? -7.252 -10.054 7.140 1.00 92.44 95 LEU A C 1
ATOM 780 O O . LEU A 1 95 ? -7.362 -10.835 6.201 1.00 92.44 95 LEU A O 1
ATOM 784 N N . CYS A 1 96 ? -6.640 -8.874 7.030 1.00 93.25 96 CYS A N 1
ATOM 785 C CA . CYS A 1 96 ? -5.946 -8.452 5.820 1.00 93.25 96 CYS A CA 1
ATOM 786 C C . CYS A 1 96 ? -4.855 -9.462 5.441 1.00 93.25 96 CYS A C 1
ATOM 788 O O . CYS A 1 96 ? -4.783 -9.850 4.282 1.00 93.25 96 CYS A O 1
ATOM 790 N N . ASN A 1 97 ? -4.077 -9.961 6.412 1.00 92.50 97 ASN A N 1
ATOM 791 C CA . ASN A 1 97 ? -3.062 -10.995 6.160 1.00 92.50 97 ASN A CA 1
ATOM 792 C C . ASN A 1 97 ? -3.682 -12.303 5.673 1.00 92.50 97 ASN A C 1
ATOM 794 O O . ASN A 1 97 ? -3.163 -12.915 4.745 1.00 92.50 97 ASN A O 1
ATOM 798 N N . LEU A 1 98 ? -4.792 -12.725 6.288 1.00 92.69 98 LEU A N 1
ATOM 799 C CA . LEU A 1 98 ? -5.500 -13.937 5.882 1.00 92.69 98 LEU A CA 1
ATOM 800 C C . LEU A 1 98 ? -5.994 -13.822 4.435 1.00 92.69 98 LEU A C 1
ATOM 802 O O . LEU A 1 98 ? -5.733 -14.706 3.625 1.00 92.69 98 LEU A O 1
ATOM 806 N N . PHE A 1 99 ? -6.670 -12.726 4.092 1.00 93.81 99 PHE A N 1
ATOM 807 C CA . PHE A 1 99 ? -7.163 -12.514 2.732 1.00 93.81 99 PHE A CA 1
ATOM 808 C C . PHE A 1 99 ? -6.036 -12.326 1.722 1.00 93.81 99 PHE A C 1
ATOM 810 O O . PHE A 1 99 ? -6.130 -12.850 0.617 1.00 93.81 99 PHE A O 1
ATOM 817 N N . ALA A 1 100 ? -4.949 -11.654 2.094 1.00 91.00 100 ALA A N 1
ATOM 818 C CA . ALA A 1 100 ? -3.775 -11.548 1.241 1.00 91.00 100 ALA A CA 1
ATOM 819 C C . ALA A 1 100 ? -3.150 -12.914 0.953 1.00 91.00 100 ALA A C 1
ATOM 821 O O . ALA A 1 100 ? -2.786 -13.186 -0.187 1.00 91.00 100 ALA A O 1
ATOM 822 N N . PHE A 1 101 ? -3.094 -13.797 1.951 1.00 90.88 101 PHE A N 1
ATOM 823 C CA . PHE A 1 101 ? -2.635 -15.168 1.759 1.00 90.88 101 PHE A CA 1
ATOM 824 C C . PHE A 1 101 ? -3.554 -15.957 0.816 1.00 90.88 101 PHE A C 1
ATOM 826 O O . PHE A 1 101 ? -3.068 -16.659 -0.066 1.00 90.88 101 PHE A O 1
ATOM 833 N N . VAL A 1 102 ? -4.875 -15.794 0.946 1.00 91.94 102 VAL A N 1
ATOM 834 C CA . VAL A 1 102 ? -5.853 -16.398 0.026 1.00 91.94 102 VAL A CA 1
ATOM 835 C C . VAL A 1 102 ? -5.646 -15.894 -1.404 1.00 91.94 102 VAL A C 1
ATOM 837 O O . VAL A 1 102 ? -5.542 -16.706 -2.319 1.00 91.94 102 VAL A O 1
ATOM 840 N N . VAL A 1 103 ? -5.533 -14.578 -1.607 1.00 91.62 103 VAL A N 1
ATOM 841 C CA . VAL A 1 103 ? -5.270 -13.991 -2.933 1.00 91.62 103 VAL A CA 1
ATOM 842 C C . VAL A 1 103 ? -3.962 -14.527 -3.510 1.00 91.62 103 VAL A C 1
ATOM 844 O O . VAL A 1 103 ? -3.942 -14.936 -4.664 1.00 91.62 103 VAL A O 1
ATOM 847 N N . PHE A 1 104 ? -2.903 -14.606 -2.704 1.00 88.69 104 PHE A N 1
ATOM 848 C CA . PHE A 1 104 ? -1.609 -15.130 -3.130 1.00 88.69 104 PHE A CA 1
ATOM 849 C C . PHE A 1 104 ? -1.672 -16.601 -3.585 1.00 88.69 104 PHE A C 1
ATOM 851 O O . PHE A 1 104 ? -1.022 -16.963 -4.565 1.00 88.69 104 PHE A O 1
ATOM 858 N N . ILE A 1 105 ? -2.468 -17.448 -2.918 1.00 89.25 105 ILE A N 1
ATOM 859 C CA . ILE A 1 105 ? -2.662 -18.851 -3.325 1.00 89.25 105 ILE A CA 1
ATOM 860 C C . ILE A 1 105 ? -3.285 -18.943 -4.722 1.00 89.25 105 ILE A C 1
ATOM 862 O O . ILE A 1 105 ? -2.874 -19.782 -5.522 1.00 89.25 105 ILE A O 1
ATOM 866 N N . PHE A 1 106 ? -4.279 -18.101 -5.011 1.00 90.38 106 PHE A N 1
ATOM 867 C CA . PHE A 1 106 ? -5.012 -18.151 -6.277 1.00 90.38 106 PHE A CA 1
ATOM 868 C C . PHE A 1 106 ? -4.342 -17.360 -7.404 1.00 90.38 106 PHE A C 1
ATOM 870 O O . PHE A 1 106 ? -4.513 -17.708 -8.570 1.00 90.38 106 PHE A O 1
ATOM 877 N N . TYR A 1 107 ? -3.590 -16.310 -7.074 1.00 89.50 107 TYR A N 1
ATOM 878 C CA . TYR A 1 107 ? -3.007 -15.384 -8.040 1.00 89.50 107 TYR A CA 1
ATOM 879 C C . TYR A 1 107 ? -1.569 -14.990 -7.649 1.00 89.50 107 TYR A C 1
ATOM 881 O O . TYR A 1 107 ? -1.317 -13.859 -7.223 1.00 89.50 107 TYR A O 1
ATOM 889 N N . PRO A 1 108 ? -0.594 -15.914 -7.768 1.00 89.75 108 PRO A N 1
ATOM 890 C CA . PRO A 1 108 ? 0.812 -15.580 -7.568 1.00 89.75 108 PRO A CA 1
ATOM 891 C C . PRO A 1 108 ? 1.263 -14.609 -8.663 1.00 89.75 108 PRO A C 1
ATOM 893 O O . PRO A 1 108 ? 0.991 -14.842 -9.839 1.00 89.75 108 PRO A O 1
ATOM 896 N N . CYS A 1 109 ? 1.955 -13.533 -8.293 1.00 88.00 109 CYS A N 1
ATOM 897 C CA . CYS A 1 109 ? 2.293 -12.447 -9.211 1.00 88.00 109 CYS A CA 1
ATOM 898 C C . CYS A 1 109 ? 3.752 -12.016 -9.041 1.00 88.00 109 CYS A C 1
ATOM 900 O O . CYS A 1 109 ? 4.221 -11.766 -7.926 1.00 88.00 109 CYS A O 1
ATOM 902 N N . MET A 1 110 ? 4.471 -11.923 -10.159 1.00 89.44 110 MET A N 1
ATOM 903 C CA . MET A 1 110 ? 5.867 -11.498 -10.184 1.00 89.44 110 MET A CA 1
ATOM 904 C C . MET A 1 110 ? 5.981 -9.971 -10.038 1.00 89.44 110 MET A C 1
ATOM 906 O O . MET A 1 110 ? 5.365 -9.251 -10.818 1.00 89.44 110 MET A O 1
ATOM 910 N N . PRO A 1 111 ? 6.792 -9.443 -9.104 1.00 89.19 111 PRO A N 1
ATOM 911 C CA . PRO A 1 111 ? 6.983 -7.999 -8.968 1.00 89.19 111 PRO A CA 1
ATOM 912 C C . PRO A 1 111 ? 7.725 -7.401 -10.182 1.00 89.19 111 PRO A C 1
ATOM 914 O O . PRO A 1 111 ? 8.570 -8.092 -10.761 1.00 89.19 111 PRO A O 1
ATOM 917 N N . PRO A 1 112 ? 7.500 -6.116 -10.527 1.00 87.88 112 PRO A N 1
ATOM 918 C CA . PRO A 1 112 ? 8.028 -5.533 -11.763 1.00 87.88 112 PRO A CA 1
ATOM 919 C C . PRO A 1 112 ? 9.559 -5.578 -11.870 1.00 87.88 112 PRO A C 1
ATOM 921 O O . PRO A 1 112 ? 10.095 -5.874 -12.933 1.00 87.88 112 PRO A O 1
ATOM 924 N N . ARG A 1 113 ? 10.285 -5.387 -10.761 1.00 85.44 113 ARG A N 1
ATOM 925 C CA . ARG A 1 113 ? 11.758 -5.492 -10.701 1.00 85.44 113 ARG A CA 1
ATOM 926 C C . ARG A 1 113 ? 12.337 -6.858 -11.110 1.00 85.44 113 ARG A C 1
ATOM 928 O O . ARG A 1 113 ? 13.530 -6.938 -11.371 1.00 85.44 113 ARG A O 1
ATOM 935 N N . LEU A 1 114 ? 11.535 -7.930 -11.083 1.00 85.88 114 LEU A N 1
ATOM 936 C CA . LEU A 1 114 ? 11.965 -9.287 -11.453 1.00 85.88 114 LEU A CA 1
ATOM 937 C C . LEU A 1 114 ? 11.577 -9.665 -12.889 1.00 85.88 114 LEU A C 1
ATOM 939 O O . LEU A 1 114 ? 11.923 -10.762 -13.328 1.00 85.88 114 LEU A O 1
ATOM 943 N N . LEU A 1 115 ? 10.876 -8.788 -13.614 1.00 87.44 115 LEU A N 1
ATOM 944 C CA . LEU A 1 115 ? 10.548 -9.021 -15.017 1.00 87.44 115 LEU A CA 1
ATOM 945 C C . LEU A 1 115 ? 11.821 -9.047 -15.886 1.00 87.44 115 LEU A C 1
ATOM 947 O O . LEU A 1 115 ? 12.803 -8.373 -15.561 1.00 87.44 115 LEU A O 1
ATOM 951 N N . PRO A 1 116 ? 11.813 -9.787 -17.014 1.00 86.31 116 PRO A N 1
ATOM 952 C CA . PRO A 1 116 ? 12.915 -9.781 -17.972 1.00 86.31 116 PRO A CA 1
ATOM 953 C C . PRO A 1 116 ? 13.336 -8.368 -18.396 1.00 86.31 116 PRO A C 1
ATOM 955 O O . PRO A 1 116 ? 12.501 -7.473 -18.543 1.00 86.31 116 PRO A O 1
ATOM 958 N N . MET A 1 117 ? 14.634 -8.186 -18.668 1.00 81.81 117 MET A N 1
ATOM 959 C CA . MET A 1 117 ? 15.213 -6.886 -19.052 1.00 81.81 117 MET A CA 1
ATOM 960 C C . MET A 1 117 ? 14.552 -6.257 -20.289 1.00 81.81 117 MET A C 1
ATOM 962 O O . MET A 1 117 ? 14.573 -5.038 -20.440 1.00 81.81 117 MET A O 1
ATOM 966 N N . GLU A 1 118 ? 13.918 -7.071 -21.134 1.00 84.94 118 GLU A N 1
ATOM 967 C CA . GLU A 1 118 ? 13.128 -6.653 -22.299 1.00 84.94 118 GLU A CA 1
ATOM 968 C C . GLU A 1 118 ? 12.021 -5.645 -21.945 1.00 84.94 118 GLU A C 1
ATOM 970 O O . GLU A 1 118 ? 11.688 -4.777 -22.750 1.00 84.94 118 GLU A O 1
ATOM 975 N N . TYR A 1 119 ? 11.489 -5.710 -20.721 1.00 84.12 119 TYR A N 1
ATOM 976 C CA . TYR A 1 119 ? 10.434 -4.820 -20.232 1.00 84.12 119 TYR A CA 1
ATOM 977 C C . TYR A 1 119 ? 10.967 -3.531 -19.579 1.00 84.12 119 TYR A C 1
ATOM 979 O O . TYR A 1 119 ? 10.204 -2.593 -19.340 1.00 84.12 119 TYR A O 1
ATOM 987 N N . GLY A 1 120 ? 12.277 -3.445 -19.322 1.00 83.75 120 GLY A N 1
ATOM 988 C CA . GLY A 1 120 ? 12.953 -2.212 -18.905 1.00 83.75 120 GLY A CA 1
ATOM 989 C C . GLY A 1 120 ? 12.723 -1.760 -17.456 1.00 83.75 120 GLY A C 1
ATOM 990 O O . GLY A 1 120 ? 12.998 -0.597 -17.152 1.00 83.75 120 GLY A O 1
ATOM 991 N N . PHE A 1 121 ? 12.235 -2.633 -16.570 1.00 86.38 121 PHE A N 1
ATOM 992 C CA . PHE A 1 121 ? 12.203 -2.376 -15.125 1.00 86.38 121 PHE A CA 1
ATOM 993 C C . PHE A 1 121 ? 13.587 -2.618 -14.504 1.00 86.38 121 PHE A C 1
ATOM 995 O O . PHE A 1 121 ? 14.291 -3.549 -14.889 1.00 86.38 121 PHE A O 1
ATOM 1002 N N . ILE A 1 122 ? 13.989 -1.773 -13.549 1.00 82.69 122 ILE A N 1
ATOM 1003 C CA . ILE A 1 122 ? 15.293 -1.880 -12.866 1.00 82.69 122 ILE A CA 1
ATOM 1004 C C . ILE A 1 122 ? 15.082 -2.154 -11.378 1.00 82.69 122 ILE A C 1
ATOM 1006 O O . ILE A 1 122 ? 14.266 -1.501 -10.736 1.00 82.69 122 ILE A O 1
ATOM 1010 N N . ASP A 1 123 ? 15.839 -3.084 -10.801 1.00 79.38 123 ASP A N 1
ATOM 1011 C CA . ASP A 1 123 ? 15.824 -3.310 -9.356 1.00 79.38 123 ASP A CA 1
ATOM 1012 C C . ASP A 1 123 ? 16.682 -2.264 -8.630 1.00 79.38 123 ASP A C 1
ATOM 1014 O O . ASP A 1 123 ? 17.905 -2.374 -8.540 1.00 79.38 123 ASP A O 1
ATOM 1018 N N . THR A 1 124 ? 16.033 -1.220 -8.115 1.00 74.62 124 THR A N 1
ATOM 1019 C CA . THR A 1 124 ? 16.701 -0.143 -7.369 1.00 74.62 124 THR A CA 1
ATOM 1020 C C . THR A 1 124 ? 16.880 -0.473 -5.891 1.00 74.62 124 THR A C 1
ATOM 1022 O O . THR A 1 124 ? 17.570 0.259 -5.189 1.00 74.62 124 THR A O 1
ATOM 1025 N N . VAL A 1 125 ? 16.243 -1.537 -5.393 1.00 63.22 125 VAL A N 1
ATOM 1026 C CA . VAL A 1 125 ? 16.234 -1.891 -3.966 1.00 63.22 125 VAL A CA 1
ATOM 1027 C C . VAL A 1 125 ? 17.458 -2.725 -3.619 1.00 63.22 125 VAL A C 1
ATOM 1029 O O . VAL A 1 125 ? 18.109 -2.476 -2.604 1.00 63.22 125 VAL A O 1
ATOM 1032 N N . ASN A 1 126 ? 17.796 -3.688 -4.478 1.00 59.16 126 ASN A N 1
ATOM 1033 C CA . ASN A 1 126 ? 18.978 -4.529 -4.292 1.00 59.16 126 ASN A CA 1
ATOM 1034 C C . ASN A 1 126 ? 20.286 -3.839 -4.726 1.00 59.16 126 ASN A C 1
ATOM 1036 O O . ASN A 1 126 ? 21.356 -4.296 -4.343 1.00 59.16 126 ASN A O 1
ATOM 1040 N N . GLY A 1 127 ? 20.215 -2.744 -5.494 1.00 53.44 127 GLY A N 1
ATOM 1041 C CA . GLY A 1 127 ? 21.392 -1.999 -5.963 1.00 53.44 127 GLY A CA 1
ATOM 1042 C C . GLY A 1 127 ? 22.018 -1.029 -4.949 1.00 53.44 127 GLY A C 1
ATOM 1043 O O . GLY A 1 127 ? 23.153 -0.613 -5.151 1.00 53.44 127 GLY A O 1
ATOM 1044 N N . GLU A 1 128 ? 21.314 -0.659 -3.871 1.00 50.81 128 GLU A N 1
ATOM 1045 C CA . GLU A 1 128 ? 21.770 0.351 -2.891 1.00 50.81 128 GLU A CA 1
ATOM 1046 C C . GLU A 1 128 ? 22.141 -0.228 -1.505 1.00 50.81 128 GLU A C 1
ATOM 1048 O O . GLU A 1 128 ? 22.118 0.506 -0.516 1.00 50.81 128 GLU A O 1
ATOM 1053 N N . ASP A 1 129 ? 22.419 -1.535 -1.379 1.00 47.78 129 ASP A N 1
ATOM 1054 C CA . ASP A 1 129 ? 22.570 -2.232 -0.077 1.00 47.78 129 ASP A CA 1
ATOM 1055 C C . ASP A 1 129 ? 21.380 -1.984 0.884 1.00 47.78 129 ASP A C 1
ATOM 1057 O O . ASP A 1 129 ? 21.462 -2.147 2.103 1.00 47.78 129 ASP A O 1
ATOM 1061 N N . ALA A 1 130 ? 20.224 -1.599 0.331 1.00 44.53 130 ALA A N 1
ATOM 1062 C CA . ALA A 1 130 ? 19.002 -1.274 1.059 1.00 44.53 130 ALA A CA 1
ATOM 1063 C C . ALA A 1 130 ? 18.116 -2.513 1.276 1.00 44.53 130 ALA A C 1
ATOM 1065 O O . ALA A 1 130 ? 16.903 -2.402 1.477 1.00 44.53 130 ALA A O 1
ATOM 1066 N N . THR A 1 131 ? 18.705 -3.712 1.257 1.00 50.03 131 THR A N 1
ATOM 1067 C CA . THR A 1 131 ? 18.014 -4.925 1.687 1.00 50.03 131 THR A CA 1
ATOM 1068 C C . THR A 1 131 ? 17.679 -4.765 3.163 1.00 50.03 131 THR A C 1
ATOM 1070 O O . THR A 1 131 ? 18.572 -4.768 4.011 1.00 50.03 131 THR A O 1
ATOM 1073 N N . SER A 1 132 ? 16.398 -4.612 3.507 1.00 49.22 132 SER A N 1
ATOM 1074 C CA . SER A 1 132 ? 16.005 -4.678 4.913 1.00 49.22 132 SER A CA 1
ATOM 1075 C C . SER A 1 132 ? 16.512 -6.012 5.466 1.00 49.22 132 SER A C 1
ATOM 1077 O O . SER A 1 132 ? 16.179 -7.059 4.905 1.00 49.22 132 SER A O 1
ATOM 1079 N N . VAL A 1 133 ? 17.281 -5.979 6.557 1.00 49.12 133 VAL A N 1
ATOM 1080 C CA . VAL A 1 133 ? 17.845 -7.167 7.237 1.00 49.12 133 VAL A CA 1
ATOM 1081 C C . VAL A 1 133 ? 16.769 -8.232 7.529 1.00 49.12 133 VAL A C 1
ATOM 1083 O O . VAL A 1 133 ? 17.057 -9.415 7.653 1.00 49.12 133 VAL A O 1
ATOM 1086 N N . TRP A 1 134 ? 15.504 -7.813 7.578 1.00 45.41 134 TRP A N 1
ATOM 1087 C CA . TRP A 1 134 ? 14.327 -8.635 7.845 1.00 45.41 134 TRP A CA 1
ATOM 1088 C C . TRP A 1 134 ? 13.711 -9.330 6.616 1.00 45.41 134 TRP A C 1
ATOM 1090 O O . TRP A 1 134 ? 12.893 -10.227 6.793 1.00 45.41 134 TRP A O 1
ATOM 1100 N N . MET A 1 135 ? 14.082 -8.950 5.386 1.00 49.75 135 MET A N 1
ATOM 1101 C CA . MET A 1 135 ? 13.528 -9.511 4.135 1.00 49.75 135 MET A CA 1
ATOM 1102 C C . MET A 1 135 ? 14.545 -10.354 3.345 1.00 49.75 135 MET A C 1
ATOM 1104 O O . MET A 1 135 ? 14.207 -10.876 2.284 1.00 49.75 135 MET A O 1
ATOM 1108 N N . SER A 1 136 ? 15.776 -10.524 3.843 1.00 44.91 136 SER A N 1
ATOM 1109 C CA . SER A 1 136 ? 16.850 -11.288 3.183 1.00 44.91 136 SER A CA 1
ATOM 1110 C C . SER A 1 136 ? 16.954 -12.749 3.664 1.00 44.91 136 SER A C 1
ATOM 1112 O O . SER A 1 136 ? 18.043 -13.272 3.886 1.00 44.91 136 SER A O 1
ATOM 1114 N N . GLY A 1 137 ? 15.817 -13.437 3.824 1.00 49.72 137 GLY A N 1
ATOM 1115 C CA . GLY A 1 137 ? 15.772 -14.845 4.241 1.00 49.72 137 GLY A CA 1
ATOM 1116 C C . GLY A 1 137 ? 15.419 -15.818 3.110 1.00 49.72 137 GLY A C 1
ATOM 1117 O O . GLY A 1 137 ? 14.602 -15.505 2.247 1.00 49.72 137 GLY A O 1
ATOM 1118 N N . ASN A 1 138 ? 15.943 -17.050 3.172 1.00 47.06 138 ASN A N 1
ATOM 1119 C CA . ASN A 1 138 ? 15.580 -18.163 2.269 1.00 47.06 138 ASN A CA 1
ATOM 1120 C C . ASN A 1 138 ? 14.097 -18.586 2.358 1.00 47.06 138 ASN A C 1
ATOM 1122 O O . ASN A 1 138 ? 13.630 -19.376 1.545 1.00 47.06 138 ASN A O 1
ATOM 1126 N N . PHE A 1 139 ? 13.358 -18.059 3.338 1.00 50.88 139 PHE A N 1
ATOM 1127 C CA . PHE A 1 139 ? 11.943 -18.347 3.586 1.00 50.88 139 PHE A CA 1
ATOM 1128 C C . PHE A 1 139 ? 10.995 -17.233 3.104 1.00 50.88 139 PHE A C 1
ATOM 1130 O O . PHE A 1 139 ? 9.798 -17.289 3.378 1.00 50.88 139 PHE A O 1
ATOM 1137 N N . VAL A 1 140 ? 11.503 -16.218 2.391 1.00 57.12 140 VAL A N 1
ATOM 1138 C CA . VAL A 1 140 ? 10.679 -15.133 1.833 1.00 57.12 140 VAL A CA 1
ATOM 1139 C C . VAL A 1 140 ? 10.324 -15.453 0.383 1.00 57.12 140 VAL A C 1
ATOM 1141 O O . VAL A 1 140 ? 11.200 -15.576 -0.476 1.00 57.12 140 VAL A O 1
ATOM 1144 N N . ASN A 1 141 ? 9.027 -15.573 0.094 1.00 65.00 141 ASN A N 1
ATOM 1145 C CA . ASN A 1 141 ? 8.565 -15.814 -1.266 1.00 65.00 141 ASN A CA 1
ATOM 1146 C C . ASN A 1 141 ? 8.721 -14.548 -2.122 1.00 65.00 141 ASN A C 1
ATOM 1148 O O . ASN A 1 141 ? 8.048 -13.542 -1.900 1.00 65.00 141 ASN A O 1
ATOM 1152 N N . ARG A 1 142 ? 9.604 -14.610 -3.123 1.00 66.94 142 ARG A N 1
ATOM 1153 C CA . ARG A 1 142 ? 9.907 -13.486 -4.024 1.00 66.94 142 ARG A CA 1
ATOM 1154 C C . ARG A 1 142 ? 8.803 -13.207 -5.057 1.00 66.94 142 ARG A C 1
ATOM 1156 O O . ARG A 1 142 ? 8.829 -12.147 -5.674 1.00 66.94 142 ARG A O 1
ATOM 1163 N N . LEU A 1 143 ? 7.846 -14.126 -5.218 1.00 67.25 143 LEU A N 1
ATOM 1164 C CA . LEU A 1 143 ? 6.726 -14.062 -6.170 1.00 67.25 143 LEU A CA 1
ATOM 1165 C C . LEU A 1 143 ? 5.392 -13.648 -5.518 1.00 67.25 143 LEU A C 1
ATOM 1167 O O . LEU A 1 143 ? 4.325 -13.859 -6.088 1.00 67.25 143 LEU A O 1
ATOM 1171 N N . ALA A 1 144 ? 5.429 -13.105 -4.301 1.00 66.94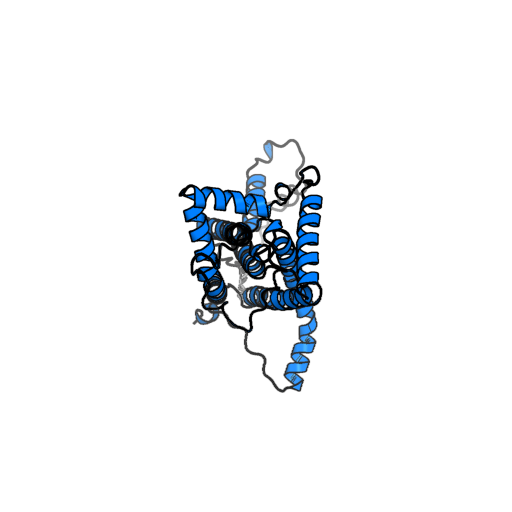 144 ALA A N 1
ATOM 1172 C CA . ALA A 1 144 ? 4.244 -12.644 -3.580 1.00 66.94 144 ALA A CA 1
ATOM 1173 C C . ALA A 1 144 ? 4.049 -11.124 -3.731 1.00 66.94 144 ALA A C 1
ATOM 1175 O O . ALA A 1 144 ? 4.071 -10.392 -2.740 1.00 66.94 144 ALA A O 1
ATOM 1176 N N . ALA A 1 145 ? 3.906 -10.633 -4.969 1.00 71.00 145 ALA A N 1
ATOM 1177 C CA . ALA A 1 145 ? 3.658 -9.207 -5.206 1.00 71.00 145 ALA A CA 1
ATOM 1178 C C . ALA A 1 145 ? 2.212 -8.794 -4.866 1.00 71.00 145 ALA A C 1
ATOM 1180 O O . ALA A 1 145 ? 1.994 -7.731 -4.285 1.00 71.00 145 ALA A O 1
ATOM 1181 N N . MET A 1 146 ? 1.229 -9.649 -5.163 1.00 81.81 146 MET A N 1
ATOM 1182 C CA . MET A 1 146 ? -0.191 -9.324 -5.028 1.00 81.81 146 MET A CA 1
ATOM 1183 C C . MET A 1 146 ? -0.839 -10.069 -3.844 1.00 81.81 146 MET A C 1
ATOM 1185 O O . MET A 1 146 ? -0.707 -11.291 -3.755 1.00 81.81 146 MET A O 1
ATOM 1189 N N . PRO A 1 147 ? -1.576 -9.380 -2.950 1.00 87.81 147 PRO A N 1
ATOM 1190 C CA . PRO A 1 147 ? -1.735 -7.927 -2.840 1.00 87.81 147 PRO A CA 1
ATOM 1191 C C . PRO A 1 147 ? -0.570 -7.273 -2.076 1.00 87.81 147 PRO A C 1
ATOM 1193 O O . PRO A 1 147 ? 0.085 -7.908 -1.245 1.00 87.81 147 PRO A O 1
ATOM 1196 N N . SER A 1 148 ? -0.349 -5.968 -2.281 1.00 90.94 148 SER A N 1
ATOM 1197 C CA . SER A 1 148 ? 0.720 -5.252 -1.572 1.00 90.94 148 SER A CA 1
ATOM 1198 C C . SER A 1 148 ? 0.379 -5.058 -0.090 1.00 90.94 148 SER A C 1
ATOM 1200 O O . SER A 1 148 ? -0.348 -4.139 0.290 1.00 90.94 148 SER A O 1
ATOM 1202 N N . MET A 1 149 ? 0.941 -5.902 0.778 1.00 90.06 149 MET A N 1
ATOM 1203 C CA . MET A 1 149 ? 0.725 -5.810 2.228 1.00 90.06 149 MET A CA 1
ATOM 1204 C C . MET A 1 149 ? 1.350 -4.566 2.862 1.00 90.06 149 MET A C 1
ATOM 1206 O O . MET A 1 149 ? 0.789 -4.023 3.814 1.00 90.06 149 MET A O 1
ATOM 1210 N N . HIS A 1 150 ? 2.453 -4.066 2.297 1.00 90.44 150 HIS A N 1
ATOM 1211 C CA . HIS A 1 150 ? 3.063 -2.809 2.731 1.00 90.44 150 HIS A CA 1
ATOM 1212 C C . HIS A 1 150 ? 2.073 -1.653 2.577 1.00 90.44 150 HIS A C 1
ATOM 1214 O O . HIS A 1 150 ? 1.812 -0.894 3.515 1.00 90.44 150 HIS A O 1
ATOM 1220 N N . PHE A 1 151 ? 1.458 -1.561 1.397 1.00 93.19 151 PHE A N 1
ATOM 1221 C CA . PHE A 1 151 ? 0.421 -0.576 1.150 1.00 93.19 151 PHE A CA 1
ATOM 1222 C C . PHE A 1 151 ? -0.853 -0.873 1.952 1.00 93.19 151 PHE A C 1
ATOM 1224 O O . PHE A 1 151 ? -1.412 0.045 2.540 1.00 93.19 151 PHE A O 1
ATOM 1231 N N . GLY A 1 152 ? -1.286 -2.134 2.056 1.00 93.75 152 GLY A N 1
ATOM 1232 C CA . GLY A 1 152 ? -2.480 -2.523 2.816 1.00 93.75 152 GLY A CA 1
ATOM 1233 C C . GLY A 1 152 ? -2.430 -2.082 4.284 1.00 93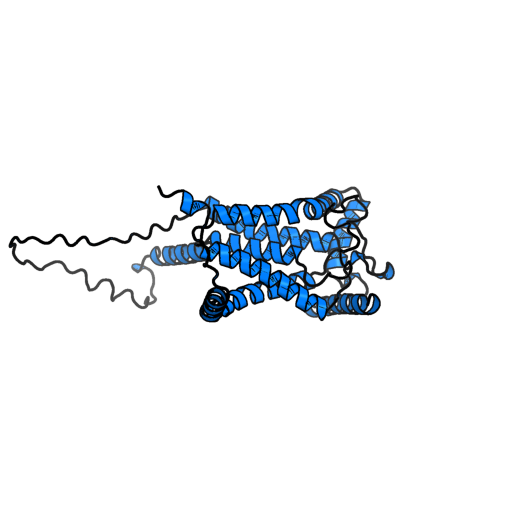.75 152 GLY A C 1
ATOM 1234 O O . GLY A 1 152 ? -3.388 -1.496 4.795 1.00 93.75 152 GLY A O 1
ATOM 1235 N N . TYR A 1 153 ? -1.290 -2.268 4.957 1.00 93.50 153 TYR A N 1
ATOM 1236 C CA . TYR A 1 153 ? -1.097 -1.742 6.310 1.00 93.50 153 TYR A CA 1
ATOM 1237 C C . TYR A 1 153 ? -1.088 -0.217 6.345 1.00 93.50 153 TYR A C 1
ATOM 1239 O O . TYR A 1 153 ? -1.748 0.364 7.207 1.00 93.50 153 TYR A O 1
ATOM 1247 N N . ALA A 1 154 ? -0.399 0.436 5.406 1.00 93.75 154 ALA A N 1
ATOM 1248 C CA . ALA A 1 154 ? -0.353 1.893 5.345 1.00 93.75 154 ALA A CA 1
ATOM 1249 C C . ALA A 1 154 ? -1.732 2.517 5.108 1.00 93.75 154 ALA A C 1
ATOM 1251 O O . ALA A 1 154 ? -2.090 3.501 5.757 1.00 93.75 154 ALA A O 1
ATOM 1252 N N . PHE A 1 155 ? -2.535 1.893 4.252 1.00 95.50 155 PHE A N 1
ATOM 1253 C CA . PHE A 1 155 ? -3.915 2.261 3.982 1.00 95.50 155 PHE A CA 1
ATOM 1254 C C . PHE A 1 155 ? -4.799 2.051 5.212 1.00 95.50 155 PHE A C 1
ATOM 1256 O O . PHE A 1 155 ? -5.503 2.972 5.620 1.00 95.50 155 PHE A O 1
ATOM 1263 N N . CYS A 1 156 ? -4.704 0.895 5.879 1.00 94.69 156 CYS A N 1
ATOM 1264 C CA . CYS A 1 156 ? -5.441 0.640 7.118 1.00 94.69 156 CYS A CA 1
ATOM 1265 C C . CYS A 1 156 ? -5.088 1.660 8.217 1.00 94.69 156 CYS A C 1
ATOM 1267 O O . CYS A 1 156 ? -5.984 2.193 8.876 1.00 94.69 156 CYS A O 1
ATOM 1269 N N . ILE A 1 157 ? -3.798 1.967 8.399 1.00 93.75 157 ILE A N 1
ATOM 1270 C CA . ILE A 1 157 ? -3.318 2.999 9.330 1.00 93.75 157 ILE A CA 1
ATOM 1271 C C . ILE A 1 157 ? -3.889 4.364 8.937 1.00 93.75 157 ILE A C 1
ATOM 1273 O O . ILE A 1 157 ? -4.452 5.061 9.783 1.00 93.75 157 ILE A O 1
ATOM 1277 N N . GLY A 1 158 ? -3.816 4.714 7.652 1.00 93.69 158 GLY A N 1
ATOM 1278 C CA . GLY A 1 158 ? -4.374 5.944 7.102 1.00 93.69 158 GLY A CA 1
ATOM 1279 C C . GLY A 1 158 ? -5.860 6.105 7.417 1.00 93.69 158 GLY A C 1
ATOM 1280 O O . GLY A 1 158 ? -6.268 7.121 7.983 1.00 93.69 158 GLY A O 1
ATOM 1281 N N . CYS A 1 159 ? -6.656 5.060 7.177 1.00 92.62 159 CYS A N 1
ATOM 1282 C CA . CYS A 1 159 ? -8.077 5.025 7.517 1.00 92.62 159 CYS A CA 1
ATOM 1283 C C . CYS A 1 159 ? -8.330 5.219 9.019 1.00 92.62 159 CYS A C 1
ATOM 1285 O O . CYS A 1 159 ? -9.254 5.947 9.384 1.00 92.62 159 CYS A O 1
ATOM 1287 N N . VAL A 1 160 ? -7.519 4.613 9.897 1.00 90.94 160 VAL A N 1
ATOM 1288 C CA . VAL A 1 160 ? -7.647 4.808 11.352 1.00 90.94 160 VAL A CA 1
ATOM 1289 C C . VAL A 1 160 ? -7.375 6.262 11.727 1.00 90.94 160 VAL A C 1
ATOM 1291 O O . VAL A 1 160 ? -8.176 6.861 12.442 1.00 90.94 160 VAL A O 1
ATOM 1294 N N . PHE A 1 161 ? -6.299 6.864 11.220 1.00 90.44 161 PHE A N 1
ATOM 1295 C CA . PHE A 1 161 ? -5.977 8.268 11.489 1.00 90.44 161 PHE A CA 1
ATOM 1296 C C . PHE A 1 161 ? -7.036 9.229 10.939 1.00 90.44 161 PHE A C 1
ATOM 1298 O O . PHE A 1 161 ? -7.443 10.159 11.639 1.00 90.44 161 PHE A O 1
ATOM 1305 N N . MET A 1 162 ? -7.552 8.973 9.736 1.00 89.12 162 MET A N 1
ATOM 1306 C CA . MET A 1 162 ? -8.654 9.743 9.155 1.0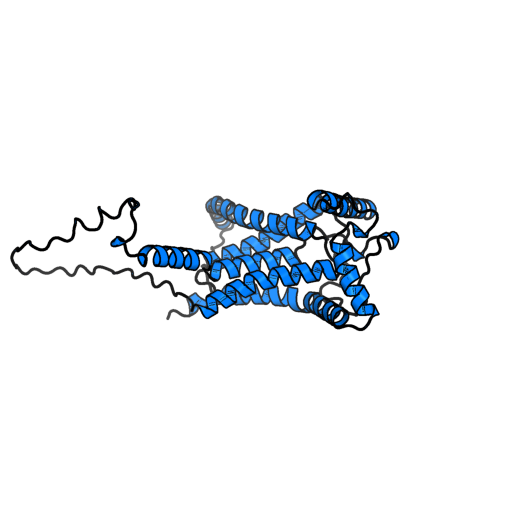0 89.12 162 MET A CA 1
ATOM 1307 C C . MET A 1 162 ? -9.936 9.612 9.983 1.00 89.12 162 MET A C 1
ATOM 1309 O O . MET A 1 162 ? -10.586 10.619 10.262 1.00 89.12 162 MET A O 1
ATOM 1313 N N . TYR A 1 163 ? -10.286 8.408 10.435 1.00 86.19 163 TYR A N 1
ATOM 1314 C CA . TYR A 1 163 ? -11.438 8.196 11.313 1.00 86.19 163 TYR A CA 1
ATOM 1315 C C . TYR A 1 163 ? -11.273 8.939 12.648 1.00 86.19 163 TYR A C 1
ATOM 1317 O O . TYR A 1 163 ? -12.167 9.657 13.099 1.00 86.19 163 TYR A O 1
ATOM 1325 N N . GLU A 1 164 ? -10.090 8.834 13.247 1.00 82.94 164 GLU A N 1
ATOM 1326 C CA . GLU A 1 164 ? -9.739 9.450 14.526 1.00 82.94 164 GLU A CA 1
ATOM 1327 C C . GLU A 1 164 ? -9.566 10.981 14.444 1.00 82.94 164 GLU A C 1
ATOM 1329 O O . GLU A 1 164 ? -9.706 11.672 15.453 1.00 82.94 164 GLU A O 1
ATOM 1334 N N . SER A 1 165 ? -9.326 11.544 13.256 1.00 81.81 165 SER A N 1
ATOM 1335 C CA . SER A 1 165 ? -9.343 13.000 13.030 1.00 81.81 165 SER A CA 1
ATOM 1336 C C . SER A 1 165 ? -10.738 13.615 13.226 1.00 81.81 165 SER A C 1
ATOM 1338 O O . SER A 1 165 ? -10.878 14.831 13.404 1.00 81.81 165 SER A O 1
ATOM 1340 N N . ALA A 1 166 ? -11.790 12.785 13.169 1.00 69.44 166 ALA A N 1
ATOM 1341 C CA . ALA A 1 166 ? -13.183 13.211 13.110 1.00 69.44 166 ALA A CA 1
ATOM 1342 C C . ALA A 1 166 ? -13.442 14.266 12.014 1.00 69.44 166 ALA A C 1
ATOM 1344 O O . ALA A 1 166 ? -14.370 15.064 12.154 1.00 69.44 166 ALA A O 1
ATOM 1345 N N . ALA A 1 167 ? -12.631 14.326 10.949 1.00 57.44 167 ALA A N 1
ATOM 1346 C CA . ALA A 1 167 ? -12.731 15.347 9.904 1.00 57.44 167 ALA A CA 1
ATOM 1347 C C . ALA A 1 167 ? -14.122 15.370 9.249 1.00 57.44 167 ALA A C 1
ATOM 1349 O O . ALA A 1 167 ? -14.688 16.443 9.067 1.00 57.44 167 ALA A O 1
ATOM 1350 N N . LEU A 1 168 ? -14.734 14.201 9.018 1.00 51.50 168 LEU A N 1
ATOM 1351 C CA . LEU A 1 168 ? -16.102 14.096 8.492 1.00 51.50 168 LEU A CA 1
ATOM 1352 C C . LEU A 1 168 ? -17.155 14.674 9.453 1.00 51.50 168 LEU A C 1
ATOM 1354 O O . LEU A 1 168 ? -18.053 15.400 9.031 1.00 51.50 168 LEU A O 1
ATOM 1358 N N . SER A 1 169 ? -17.037 14.391 10.753 1.00 52.16 169 SER A N 1
ATOM 1359 C CA . SER A 1 169 ? -17.950 14.922 11.774 1.00 52.16 169 SER A CA 1
ATOM 1360 C C . SER A 1 169 ? -17.758 16.427 11.975 1.00 52.16 169 SER A C 1
ATOM 1362 O O . SER A 1 169 ? -18.735 17.151 12.139 1.00 52.16 169 SER A O 1
ATOM 1364 N N . GLY A 1 170 ? -16.514 16.912 11.891 1.00 55.78 170 GLY A N 1
ATOM 1365 C CA . GLY A 1 170 ? -16.174 18.337 11.942 1.00 55.78 170 GLY A CA 1
ATOM 1366 C C . GLY A 1 170 ? -16.683 19.109 10.736 1.00 55.78 170 GLY A C 1
ATOM 1367 O O . GLY A 1 170 ? -17.288 20.158 10.916 1.00 55.78 170 GLY A O 1
ATOM 1368 N N . ALA A 1 171 ? -16.518 18.568 9.528 1.00 54.38 171 ALA A N 1
ATOM 1369 C CA . ALA A 1 171 ? -17.051 19.156 8.303 1.00 54.38 171 ALA A CA 1
ATOM 1370 C C . ALA A 1 171 ? -18.586 19.201 8.327 1.00 54.38 171 ALA A C 1
ATOM 1372 O O . ALA A 1 171 ? -19.174 20.230 8.008 1.00 54.38 171 ALA A O 1
ATOM 1373 N N . LYS A 1 172 ? -19.251 18.135 8.797 1.00 53.62 172 LYS A N 1
ATOM 1374 C CA . LYS A 1 172 ? -20.717 18.089 8.932 1.00 53.62 172 LYS A CA 1
ATOM 1375 C C . LYS A 1 172 ? -21.243 19.054 10.002 1.00 53.62 172 LYS A C 1
ATOM 1377 O O . LYS A 1 172 ? -22.295 19.661 9.816 1.00 53.62 172 LYS A O 1
ATOM 1382 N N . GLN A 1 173 ? -20.522 19.222 11.110 1.00 58.25 173 GLN A N 1
ATOM 1383 C CA . GLN A 1 173 ? -20.873 20.168 12.175 1.00 58.25 173 GLN A CA 1
ATOM 1384 C C . GLN A 1 173 ? -20.587 21.621 11.774 1.00 58.25 173 GLN A C 1
ATOM 1386 O O . GLN A 1 173 ? -21.389 22.500 12.077 1.00 58.25 173 GLN A O 1
ATOM 1391 N N . MET A 1 174 ? -19.498 21.868 11.040 1.00 56.34 174 MET A N 1
ATOM 1392 C CA . MET A 1 174 ? -19.177 23.159 10.430 1.00 56.34 174 MET A CA 1
ATOM 1393 C C . MET A 1 174 ? -20.219 23.535 9.373 1.00 56.34 174 MET A C 1
ATOM 1395 O O . MET A 1 174 ? -20.771 24.623 9.453 1.00 56.34 174 MET A O 1
ATOM 1399 N N . TYR A 1 175 ? -20.574 22.624 8.464 1.00 56.62 175 TYR A N 1
ATOM 1400 C CA . TYR A 1 175 ? -21.650 22.817 7.486 1.00 56.62 175 TYR A CA 1
ATOM 1401 C C . TYR A 1 175 ? -22.990 23.140 8.165 1.00 56.62 175 TYR A C 1
ATOM 1403 O O . TYR A 1 175 ? -23.659 24.101 7.797 1.00 56.62 175 TYR A O 1
ATOM 1411 N N . ARG A 1 176 ? -23.351 22.406 9.228 1.00 57.69 176 ARG A N 1
ATOM 1412 C CA . ARG A 1 176 ? -24.543 22.700 10.045 1.00 57.69 176 ARG A CA 1
ATOM 1413 C C . ARG A 1 176 ? -24.475 24.063 10.744 1.00 57.69 176 ARG A C 1
ATOM 1415 O O . ARG A 1 176 ? -25.499 24.729 10.847 1.00 57.69 176 ARG A O 1
ATOM 1422 N N . ARG A 1 177 ? -23.297 24.487 11.218 1.00 57.00 177 ARG A N 1
ATOM 1423 C CA . ARG A 1 177 ? -23.097 25.826 11.800 1.00 57.00 177 ARG A CA 1
ATOM 1424 C C . ARG A 1 177 ? -23.217 26.925 10.748 1.00 57.00 177 ARG A C 1
ATOM 1426 O O . ARG A 1 177 ? -23.935 27.879 11.004 1.00 57.00 177 ARG A O 1
ATOM 1433 N N . PHE A 1 178 ? -22.614 26.754 9.571 1.00 53.94 178 PHE A N 1
ATOM 1434 C CA . PHE A 1 178 ? -22.765 27.674 8.438 1.00 53.94 178 PHE A CA 1
ATOM 1435 C C . PHE A 1 178 ? -24.223 27.786 7.972 1.00 53.94 178 PHE A C 1
ATOM 1437 O O . PHE A 1 178 ? -24.679 28.874 7.631 1.00 53.94 178 PHE A O 1
ATOM 1444 N N . GLY A 1 179 ? -24.975 26.681 8.018 1.00 52.31 179 GLY A N 1
ATOM 1445 C CA . GLY A 1 179 ? -26.417 26.682 7.770 1.00 52.31 179 GLY A CA 1
ATOM 1446 C C . GLY A 1 179 ? -27.223 27.451 8.825 1.00 52.31 179 GLY A C 1
ATOM 1447 O O . GLY A 1 179 ? -28.188 28.113 8.467 1.00 52.31 179 GLY A O 1
ATOM 1448 N N . LYS A 1 180 ? -26.814 27.420 10.104 1.00 51.28 180 LYS A N 1
ATOM 1449 C CA . LYS A 1 180 ? -27.461 28.172 11.202 1.00 51.28 180 LYS A CA 1
ATOM 1450 C C . LYS A 1 180 ? -27.061 29.651 11.277 1.00 51.28 180 LYS A C 1
ATOM 1452 O O . LYS A 1 180 ? -27.829 30.443 11.803 1.00 51.28 180 LYS A O 1
ATOM 1457 N N . THR A 1 181 ? -25.884 30.036 10.780 1.00 45.88 181 THR A N 1
ATOM 1458 C CA . THR A 1 181 ? -25.434 31.445 10.735 1.00 45.88 181 THR A CA 1
ATOM 1459 C C . THR A 1 181 ? -26.007 32.231 9.558 1.00 45.88 181 THR A C 1
ATOM 1461 O O . THR A 1 181 ? -25.756 33.427 9.442 1.00 45.88 181 THR A O 1
ATOM 1464 N N . ARG A 1 182 ? -26.760 31.583 8.667 1.00 37.53 182 ARG A N 1
ATOM 1465 C CA . ARG A 1 182 ? -27.523 32.267 7.627 1.00 37.53 182 ARG A CA 1
ATOM 1466 C C . ARG A 1 182 ? -28.805 32.793 8.275 1.00 37.53 182 ARG A C 1
ATOM 1468 O O . ARG A 1 182 ? -29.637 31.993 8.693 1.00 37.53 182 ARG A O 1
ATOM 1475 N N . ASN A 1 183 ? -28.925 34.116 8.410 1.00 40.06 183 ASN A N 1
ATOM 1476 C CA . ASN A 1 183 ? -30.111 34.760 8.977 1.00 40.06 183 ASN A CA 1
ATOM 1477 C C . ASN A 1 183 ? -31.380 34.208 8.292 1.00 40.06 183 ASN A C 1
ATOM 1479 O O . ASN A 1 183 ? -31.509 34.344 7.070 1.00 40.06 183 ASN A O 1
ATOM 1483 N N . PRO A 1 184 ? -32.327 33.605 9.039 1.00 44.19 184 PRO A N 1
ATOM 1484 C CA . PRO A 1 184 ? -33.580 33.095 8.474 1.00 44.19 184 PRO A CA 1
ATOM 1485 C C . PRO A 1 184 ? -34.406 34.181 7.772 1.00 44.19 184 PRO A C 1
ATOM 1487 O O . PRO A 1 184 ? -35.228 33.874 6.918 1.00 44.19 184 PRO A O 1
ATOM 1490 N N . SER A 1 185 ? -34.160 35.453 8.097 1.00 46.22 185 SER A N 1
ATOM 1491 C CA . SER A 1 185 ? -34.859 36.614 7.548 1.00 46.22 185 SER A CA 1
ATOM 1492 C C . SER A 1 185 ? -34.475 36.987 6.110 1.00 46.22 185 SER A C 1
ATOM 1494 O O . SER A 1 185 ? -35.142 37.833 5.527 1.00 46.22 185 SER A O 1
ATOM 1496 N N . GLU A 1 186 ? -33.425 36.398 5.525 1.00 43.09 186 GLU A N 1
ATOM 1497 C CA . GLU A 1 186 ? -32.958 36.743 4.164 1.00 43.09 186 GLU A CA 1
ATOM 1498 C C . GLU A 1 186 ? -33.175 35.629 3.126 1.00 43.09 186 GLU A C 1
ATOM 1500 O O . GLU A 1 186 ? -32.716 35.729 1.987 1.00 43.09 186 GLU A O 1
ATOM 1505 N N . THR A 1 187 ? -33.861 34.542 3.487 1.00 39.78 187 THR A N 1
ATOM 1506 C CA . THR A 1 187 ? -34.025 33.392 2.586 1.00 39.78 187 THR A CA 1
ATOM 1507 C C . THR A 1 187 ? -35.497 33.200 2.218 1.00 39.78 187 THR A C 1
ATOM 1509 O O . THR A 1 187 ? -36.292 32.752 3.029 1.00 39.78 187 THR A O 1
ATOM 1512 N N . TRP A 1 188 ? -35.851 33.499 0.963 1.00 42.47 188 TRP A N 1
ATOM 1513 C CA . TRP A 1 188 ? -37.204 33.350 0.389 1.00 42.47 188 TRP A CA 1
ATOM 1514 C C . TRP A 1 188 ? -37.664 31.893 0.177 1.00 42.47 188 TRP A C 1
ATOM 1516 O O . TRP A 1 188 ? -38.713 31.657 -0.416 1.00 42.47 188 TRP A O 1
ATOM 1526 N N . LEU A 1 189 ? -36.882 30.905 0.620 1.00 37.22 189 LEU A N 1
ATOM 1527 C CA . LEU A 1 189 ? -37.215 29.486 0.504 1.00 37.22 189 LEU A CA 1
ATOM 1528 C C . LEU A 1 189 ? -37.583 28.933 1.887 1.00 37.22 189 LEU A C 1
ATOM 1530 O O . LEU A 1 189 ? -36.779 29.086 2.810 1.00 37.22 189 LEU A O 1
ATOM 1534 N N . PRO A 1 190 ? -38.746 28.272 2.041 1.00 35.09 190 PRO A N 1
ATOM 1535 C CA . PRO A 1 190 ? -39.137 27.655 3.304 1.00 35.09 190 PRO A CA 1
ATOM 1536 C C . PRO A 1 190 ? -38.093 26.623 3.741 1.00 35.09 190 PRO A C 1
ATOM 1538 O O . PRO A 1 190 ? -37.751 25.719 2.978 1.00 35.09 190 PRO A O 1
ATOM 1541 N N . VAL A 1 191 ? -37.582 26.756 4.966 1.00 48.88 191 VAL A N 1
ATOM 1542 C CA . VAL A 1 191 ? -36.748 25.734 5.611 1.00 48.88 191 VAL A CA 1
ATOM 1543 C C . VAL A 1 191 ? -37.699 24.720 6.252 1.00 48.88 191 VAL A C 1
ATOM 1545 O O . VAL A 1 191 ? -38.433 25.109 7.157 1.00 48.88 191 VAL A O 1
ATOM 1548 N N . PRO A 1 192 ? -37.727 23.444 5.824 1.00 35.91 192 PRO A N 1
ATOM 1549 C CA . PRO A 1 192 ? -38.606 22.455 6.441 1.00 35.91 192 PRO A CA 1
ATOM 1550 C C . PRO A 1 192 ? -38.223 22.232 7.913 1.00 35.91 192 PRO A C 1
ATOM 1552 O O . PRO A 1 192 ? -37.110 21.776 8.191 1.00 35.91 192 PRO A O 1
ATOM 1555 N N . GLY A 1 193 ? -39.137 22.545 8.840 1.00 48.94 193 GLY A N 1
ATOM 1556 C CA . GLY A 1 193 ? -39.025 22.212 10.268 1.00 48.94 193 GLY A CA 1
ATOM 1557 C C . GLY A 1 193 ? -38.491 23.311 11.197 1.00 48.94 193 GLY A C 1
ATOM 1558 O O . GLY A 1 193 ? -37.998 22.984 12.273 1.00 48.94 193 GLY A O 1
ATOM 1559 N N . ALA A 1 194 ? -38.554 24.592 10.818 1.00 42.00 194 ALA A N 1
ATOM 1560 C CA . ALA A 1 194 ? -38.143 25.707 11.692 1.00 42.00 194 ALA A CA 1
ATOM 1561 C C . ALA A 1 194 ? -39.270 26.210 12.624 1.00 42.00 194 ALA A C 1
ATOM 1563 O O . ALA A 1 194 ? -39.034 27.000 13.541 1.00 42.00 194 ALA A O 1
ATOM 1564 N N . ASP A 1 195 ? -40.488 25.749 12.381 1.00 39.25 195 ASP A N 1
ATOM 1565 C CA . ASP A 1 195 ? -41.740 26.255 12.927 1.00 39.25 195 ASP A CA 1
ATOM 1566 C C . ASP A 1 195 ? -42.210 25.454 14.155 1.00 39.25 195 ASP A C 1
ATOM 1568 O O . ASP A 1 195 ? -42.889 26.007 15.016 1.00 39.25 195 ASP A O 1
ATOM 1572 N N . GLU A 1 196 ? -41.774 24.200 14.323 1.00 43.34 196 GLU A N 1
ATOM 1573 C CA . GLU A 1 196 ? -42.171 23.378 15.479 1.00 43.34 196 GLU A CA 1
ATOM 1574 C C . GLU A 1 196 ? -41.338 23.648 16.746 1.00 43.34 196 GLU A C 1
ATOM 1576 O O . GLU A 1 196 ? -41.850 23.528 17.857 1.00 43.34 196 GLU A O 1
ATOM 1581 N N . GLU A 1 197 ? -40.072 24.063 16.620 1.00 42.56 197 GLU A N 1
ATOM 1582 C CA . GLU A 1 197 ? -39.182 24.227 17.786 1.00 42.56 197 GLU A CA 1
ATOM 1583 C C . GLU A 1 197 ? -39.420 25.555 18.542 1.00 42.56 197 GLU A C 1
ATOM 1585 O O . GLU A 1 197 ? -39.071 25.671 19.716 1.00 42.56 197 GLU A O 1
ATOM 1590 N N . ASN A 1 198 ? -40.078 26.538 17.912 1.00 35.94 198 ASN A N 1
ATOM 1591 C CA . ASN A 1 198 ? -40.351 27.860 18.501 1.00 35.94 198 ASN A CA 1
ATOM 1592 C C . ASN A 1 198 ? -41.773 28.033 19.070 1.00 35.94 198 ASN A C 1
ATOM 1594 O O . ASN A 1 198 ? -42.056 29.066 19.672 1.00 35.94 198 ASN A O 1
ATOM 1598 N N . LEU A 1 199 ? -42.662 27.041 18.938 1.00 33.94 199 LEU A N 1
ATOM 1599 C CA . LEU A 1 199 ? -44.037 27.128 19.457 1.00 33.94 199 LEU A CA 1
ATOM 1600 C C . LEU A 1 199 ? -44.178 26.741 20.942 1.00 33.94 199 LEU A C 1
ATOM 1602 O O . LEU A 1 199 ? -45.235 26.958 21.527 1.00 33.94 199 LEU A O 1
ATOM 1606 N N . ASN A 1 200 ? -43.113 26.246 21.583 1.00 33.78 200 ASN A N 1
ATOM 1607 C CA . ASN A 1 200 ? -43.150 25.811 22.989 1.00 33.78 200 ASN A CA 1
ATOM 1608 C C . ASN A 1 200 ? -42.519 26.804 23.980 1.00 33.78 200 ASN A C 1
ATOM 1610 O O . ASN A 1 200 ? -42.444 26.518 25.174 1.00 33.78 200 ASN A O 1
ATOM 1614 N N . ALA A 1 201 ? -42.083 27.977 23.519 1.00 38.84 201 ALA A N 1
ATOM 1615 C CA . ALA A 1 201 ? -41.572 29.035 24.384 1.00 38.84 201 ALA A CA 1
ATOM 1616 C C . ALA A 1 201 ? -42.637 30.125 24.581 1.00 38.84 201 ALA A C 1
ATOM 1618 O O . ALA A 1 201 ? -42.529 31.217 24.032 1.00 38.84 201 ALA A O 1
ATOM 1619 N N . SER A 1 202 ? -43.671 29.827 25.373 1.00 28.72 202 SER A N 1
ATOM 1620 C CA . SER A 1 202 ? -44.583 30.853 25.892 1.00 28.72 202 SER A CA 1
ATOM 1621 C C . SER A 1 202 ? -44.517 30.881 27.425 1.00 28.72 202 SER A C 1
ATOM 1623 O O . SER A 1 202 ? -44.661 29.829 28.054 1.00 28.72 202 SER A O 1
ATOM 1625 N N . PRO A 1 203 ? -44.255 32.043 28.053 1.00 43.47 203 PRO A N 1
ATOM 1626 C CA . PRO A 1 203 ? -44.116 32.157 29.495 1.00 43.47 203 PRO A CA 1
ATOM 1627 C C . PRO A 1 203 ? -45.490 32.426 30.108 1.00 43.47 203 PRO A C 1
ATOM 1629 O O . PRO A 1 203 ? -46.082 33.457 29.813 1.00 43.47 203 PRO A O 1
ATOM 1632 N N . ASN A 1 204 ? -46.001 31.500 30.923 1.00 36.06 204 ASN A N 1
ATOM 1633 C CA . ASN A 1 204 ? -46.869 31.743 32.088 1.00 36.06 204 ASN A CA 1
ATOM 1634 C C . ASN A 1 204 ? -47.566 30.442 32.500 1.00 36.06 204 ASN A C 1
ATOM 1636 O O . ASN A 1 204 ? -48.531 30.030 31.869 1.00 36.06 204 ASN A O 1
ATOM 1640 N N . HIS A 1 205 ? -47.142 29.847 33.614 1.00 30.56 205 HIS A N 1
ATOM 1641 C CA . HIS A 1 205 ? -48.073 29.152 34.499 1.00 30.56 205 HIS A CA 1
ATOM 1642 C C . HIS A 1 205 ? -47.558 29.228 35.940 1.00 30.56 205 HIS A C 1
ATOM 1644 O O . HIS A 1 205 ? -46.544 28.642 36.306 1.00 30.56 205 HIS A O 1
ATOM 1650 N N . ILE A 1 206 ? -48.273 30.016 36.740 1.00 38.03 206 ILE A N 1
ATOM 1651 C CA . ILE A 1 206 ? -48.192 30.080 38.199 1.00 38.03 206 ILE A CA 1
ATOM 1652 C C . ILE A 1 206 ? -48.771 28.773 38.752 1.00 38.03 206 ILE A C 1
ATOM 1654 O O . ILE A 1 206 ? -49.880 28.413 38.357 1.00 38.03 206 ILE A O 1
ATOM 1658 N N . SER A 1 207 ? -48.077 28.094 39.674 1.00 27.86 207 SER A N 1
ATOM 1659 C CA . SER A 1 207 ? -48.661 27.120 40.619 1.00 27.86 207 SER A CA 1
ATOM 1660 C C . SER A 1 207 ? -47.711 26.827 41.795 1.00 27.86 207 SER A C 1
ATOM 1662 O O . SER A 1 207 ? -46.746 26.092 41.650 1.00 27.86 207 SER A O 1
ATOM 1664 N N . LEU A 1 208 ? -48.026 27.460 42.932 1.00 29.20 208 LEU A N 1
ATOM 1665 C CA . LEU A 1 208 ? -48.014 26.976 44.327 1.00 29.20 208 LEU A CA 1
ATOM 1666 C C . LEU A 1 208 ? -46.831 26.128 44.850 1.00 29.20 208 LEU A C 1
ATOM 1668 O O . LEU A 1 208 ? -46.661 24.964 44.502 1.00 29.20 208 LEU A O 1
ATOM 1672 N N . GLU A 1 209 ? -46.119 26.694 45.831 1.00 33.50 209 GLU A N 1
ATOM 1673 C CA . GLU A 1 209 ? -45.271 25.969 46.785 1.00 33.50 209 GLU A CA 1
ATOM 1674 C C . GLU A 1 209 ? -46.079 24.987 47.654 1.00 33.50 209 GLU A C 1
ATOM 1676 O O . GLU A 1 209 ? -47.079 25.375 48.258 1.00 33.50 209 GLU A O 1
ATOM 1681 N N . GLN A 1 210 ? -45.557 23.766 47.826 1.00 29.61 210 GLN A N 1
ATOM 1682 C CA . GLN A 1 210 ? -45.551 23.043 49.107 1.00 29.61 210 GLN A CA 1
ATOM 1683 C C . GLN A 1 210 ? -44.274 22.180 49.237 1.00 29.61 210 GLN A C 1
ATOM 1685 O O . GLN A 1 210 ? -43.766 21.691 48.226 1.00 29.61 210 GLN A O 1
ATOM 1690 N N . PRO A 1 211 ? -43.726 21.995 50.458 1.00 39.44 211 PRO A N 1
ATOM 1691 C CA . PRO A 1 211 ? -42.405 21.412 50.679 1.00 39.44 211 PRO A CA 1
ATOM 1692 C C . PRO A 1 211 ? -42.479 19.893 50.903 1.00 39.44 211 PRO A C 1
ATOM 1694 O O . PRO A 1 211 ? -43.323 19.409 51.654 1.00 39.44 211 PRO A O 1
ATOM 1697 N N . GLY A 1 212 ? -41.562 19.124 50.312 1.00 29.75 212 GLY A N 1
ATOM 1698 C CA . GLY A 1 212 ? -41.514 17.678 50.547 1.00 29.75 212 GLY A CA 1
ATOM 1699 C C . GLY A 1 212 ? -40.370 16.961 49.837 1.00 29.75 212 GLY A C 1
ATOM 1700 O O . GLY A 1 212 ? -40.398 16.764 48.631 1.00 29.75 212 GLY A O 1
ATOM 1701 N N . SER A 1 213 ? -39.371 16.583 50.633 1.00 37.84 213 SER A N 1
ATOM 1702 C CA . SER A 1 213 ? -38.352 15.539 50.446 1.00 37.84 213 SER A CA 1
ATOM 1703 C C . SER A 1 213 ? -38.401 14.667 49.179 1.00 37.84 213 SER A C 1
ATOM 1705 O O . SER A 1 213 ? -39.325 13.879 48.988 1.00 37.84 213 SER A O 1
ATOM 1707 N N . GLY A 1 214 ? -37.298 14.662 48.427 1.00 2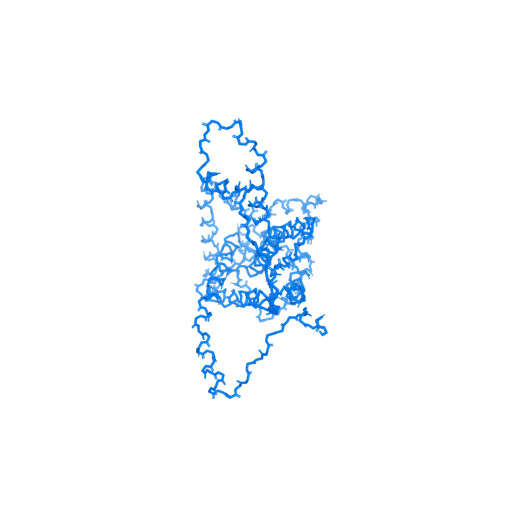8.27 214 GLY A N 1
ATOM 1708 C CA . GLY A 1 214 ? -37.001 13.616 47.449 1.00 28.27 214 GLY A CA 1
ATOM 1709 C C . GLY A 1 214 ? -35.956 14.064 46.438 1.00 28.27 214 GLY A C 1
ATOM 1710 O O . GLY A 1 214 ? -36.298 14.567 45.375 1.00 28.27 214 GLY A O 1
ATOM 1711 N N . GLY A 1 215 ? -34.673 13.918 46.775 1.00 31.31 215 GLY A N 1
ATOM 1712 C CA . GLY A 1 215 ? -33.571 14.232 45.869 1.00 31.31 215 GLY A CA 1
ATOM 1713 C C . GLY A 1 215 ? -33.610 13.359 44.615 1.00 31.31 215 GLY A C 1
ATOM 1714 O O . GLY A 1 215 ? -33.142 12.226 44.635 1.00 31.31 215 GLY A O 1
ATOM 1715 N N . SER A 1 216 ? -34.143 13.901 43.521 1.00 27.30 216 SER A N 1
ATOM 1716 C CA . SER A 1 216 ? -33.996 13.346 42.179 1.00 27.30 216 SER A CA 1
ATOM 1717 C C . SER A 1 216 ? -32.797 14.017 41.519 1.00 27.30 216 SER A C 1
ATOM 1719 O O . SER A 1 216 ? -32.895 15.110 40.962 1.00 27.30 216 SER A O 1
ATOM 1721 N N . SER A 1 217 ? -31.636 13.376 41.621 1.00 30.91 217 SER A N 1
ATOM 1722 C CA . SER A 1 217 ? -30.439 13.743 40.875 1.00 30.91 217 SER A CA 1
ATOM 1723 C C . SER A 1 217 ? -30.659 13.452 39.389 1.00 30.91 217 SER A C 1
ATOM 1725 O O . SER A 1 217 ? -30.411 12.353 38.897 1.00 30.91 217 SER A O 1
ATOM 1727 N N . THR A 1 218 ? -31.116 14.456 38.642 1.00 29.41 218 THR A N 1
ATOM 1728 C CA . THR A 1 218 ? -30.994 14.484 37.181 1.00 29.41 218 THR A CA 1
ATOM 1729 C C . THR A 1 218 ? -29.514 14.398 36.819 1.00 29.41 218 THR A C 1
ATOM 1731 O O . THR A 1 218 ? -28.778 15.385 36.877 1.00 29.41 218 THR A O 1
ATOM 1734 N N . ILE A 1 219 ? -29.060 13.189 36.485 1.00 32.22 219 ILE A N 1
ATOM 1735 C CA . ILE A 1 219 ? -27.741 12.941 35.911 1.00 32.22 219 ILE A CA 1
ATOM 1736 C C . ILE A 1 219 ? -27.751 13.579 34.523 1.00 32.22 219 ILE A C 1
ATOM 1738 O O . ILE A 1 219 ? -28.174 12.975 33.541 1.00 32.22 219 ILE A O 1
ATOM 1742 N N . ASN A 1 220 ? -27.276 14.819 34.445 1.00 28.08 220 ASN A N 1
ATOM 1743 C CA . ASN A 1 220 ? -26.834 15.404 33.192 1.00 28.08 220 ASN A CA 1
ATOM 1744 C C . ASN A 1 220 ? -25.639 14.575 32.709 1.00 28.08 220 ASN A C 1
ATOM 1746 O O . ASN A 1 220 ? -24.494 14.843 33.071 1.00 28.08 220 ASN A O 1
ATOM 1750 N N . THR A 1 221 ? -25.895 13.544 31.902 1.00 28.00 221 THR A N 1
ATOM 1751 C CA . THR A 1 221 ? -24.867 12.885 31.097 1.00 28.00 221 THR A CA 1
ATOM 1752 C C . THR A 1 221 ? -24.411 13.862 30.019 1.00 28.00 221 THR A C 1
ATOM 1754 O O . THR A 1 221 ? -24.761 13.741 28.846 1.00 28.00 221 THR A O 1
ATOM 1757 N N . THR A 1 222 ? -23.624 14.861 30.410 1.00 29.17 222 THR A N 1
ATOM 1758 C CA . THR A 1 222 ? -22.748 15.570 29.488 1.00 29.17 222 THR A CA 1
ATOM 1759 C C . THR A 1 222 ? -21.714 14.548 29.038 1.00 29.17 222 THR A C 1
ATOM 1761 O O . THR A 1 222 ? -20.715 14.284 29.705 1.00 29.17 222 THR A O 1
ATOM 1764 N N . SER A 1 223 ? -21.994 13.880 27.919 1.00 29.67 223 SER A N 1
ATOM 1765 C CA . SER A 1 223 ? -21.004 13.068 27.230 1.00 29.67 223 SER A CA 1
ATOM 1766 C C . SER A 1 223 ? -19.847 13.993 26.865 1.00 29.67 223 SER A C 1
ATOM 1768 O O . SER A 1 223 ? -19.912 14.717 25.871 1.00 29.67 223 SER A O 1
ATOM 1770 N N . SER A 1 224 ? -18.809 14.011 27.696 1.00 31.52 224 SER A N 1
ATOM 1771 C CA . SER A 1 224 ? -17.554 14.690 27.417 1.00 31.52 224 SER A CA 1
ATOM 1772 C C . SER A 1 224 ? -16.859 13.940 26.286 1.00 31.52 224 SER A C 1
ATOM 1774 O O . SER A 1 224 ? -15.952 13.129 26.477 1.00 31.52 224 SER A O 1
ATOM 1776 N N . SER A 1 225 ? -17.312 14.178 25.055 1.00 38.25 225 SER A N 1
ATOM 1777 C CA . SER A 1 225 ? -16.486 13.916 23.892 1.00 38.25 225 SER A CA 1
ATOM 1778 C C . SER A 1 225 ? -15.258 14.793 24.071 1.00 38.25 225 SER A C 1
ATOM 1780 O O . SER A 1 225 ? -15.333 16.008 23.935 1.00 38.25 225 SER A O 1
ATOM 1782 N N . SER A 1 226 ? -14.145 14.183 24.477 1.00 42.78 226 SER A N 1
ATOM 1783 C CA . SER A 1 226 ? -12.827 14.806 24.458 1.00 42.78 226 SER A CA 1
ATOM 1784 C C . SER A 1 226 ? -12.537 15.190 23.006 1.00 42.78 226 SER A C 1
ATOM 1786 O O . SER A 1 226 ? -12.022 14.398 22.215 1.00 42.78 226 SER A O 1
ATOM 1788 N N . GLU A 1 227 ? -12.999 16.373 22.610 1.00 60.72 227 GLU A N 1
ATOM 1789 C CA . GLU A 1 227 ? -12.796 16.900 21.276 1.00 60.72 227 GLU A CA 1
ATOM 1790 C C . GLU A 1 227 ? -11.332 17.317 21.199 1.00 60.72 227 GLU A C 1
ATOM 1792 O O . GLU A 1 227 ? -10.897 18.288 21.818 1.00 60.72 227 GLU A O 1
ATOM 1797 N N . ARG A 1 228 ? -10.535 16.514 20.485 1.00 64.62 228 ARG A N 1
ATOM 1798 C CA . ARG A 1 228 ? -9.147 16.858 20.168 1.00 64.62 228 ARG A CA 1
ATOM 1799 C C . ARG A 1 228 ? -9.106 18.258 19.560 1.00 64.62 228 ARG A C 1
ATOM 1801 O O . ARG A 1 228 ? -9.988 18.622 18.778 1.00 64.62 228 ARG A O 1
ATOM 1808 N N . SER A 1 229 ? -8.054 19.010 19.872 1.00 77.06 229 SER A N 1
ATOM 1809 C CA . SER A 1 229 ? -7.866 20.350 19.321 1.00 77.06 229 SER A CA 1
ATOM 1810 C C . SER A 1 229 ? -7.883 20.316 17.784 1.00 77.06 229 SER A C 1
ATOM 1812 O O . SER A 1 229 ? -7.447 19.347 17.155 1.00 77.06 229 SER A O 1
ATOM 1814 N N . VAL A 1 230 ? -8.400 21.380 17.162 1.00 79.44 230 VAL A N 1
ATOM 1815 C CA . VAL A 1 230 ? -8.428 21.545 15.696 1.00 79.44 230 VAL A CA 1
ATOM 1816 C C . VAL A 1 230 ? -7.073 21.246 15.034 1.00 79.44 230 VAL A C 1
ATOM 1818 O O . VAL A 1 230 ? -7.069 20.456 14.087 1.00 79.44 230 VAL A O 1
ATOM 1821 N N . PRO A 1 231 ? -5.921 21.764 15.517 1.00 83.25 231 PRO A N 1
ATOM 1822 C CA . PRO A 1 231 ? -4.631 21.431 14.912 1.00 83.25 231 PRO A CA 1
ATOM 1823 C C . PRO A 1 231 ? -4.307 19.936 14.995 1.00 83.25 231 PRO A C 1
ATOM 1825 O O . PRO A 1 231 ? -3.817 19.368 14.022 1.00 83.25 231 PRO A O 1
ATOM 1828 N N . SER A 1 232 ? -4.645 19.256 16.096 1.00 81.81 232 SER A N 1
ATOM 1829 C CA . SER A 1 232 ? -4.461 17.803 16.195 1.00 81.81 232 SER A CA 1
ATOM 1830 C C . SER A 1 232 ? -5.342 17.039 15.206 1.00 81.81 232 SER A C 1
ATOM 1832 O O . SER A 1 232 ? -4.906 16.038 14.647 1.00 81.81 232 SER A O 1
ATOM 1834 N N . ARG A 1 233 ? -6.565 17.504 14.935 1.00 83.31 233 ARG A N 1
ATOM 1835 C CA . ARG A 1 233 ? -7.444 16.880 13.930 1.00 83.31 233 ARG A CA 1
ATOM 1836 C C . ARG A 1 233 ? -6.874 17.023 12.522 1.00 83.31 233 ARG A C 1
ATOM 1838 O O . ARG A 1 233 ? -6.835 16.038 11.788 1.00 83.31 233 ARG A O 1
ATOM 1845 N N . ILE A 1 234 ? -6.382 18.214 12.177 1.00 87.06 234 ILE A N 1
ATOM 1846 C CA . ILE A 1 234 ? -5.726 18.476 10.889 1.00 87.06 234 ILE A CA 1
ATOM 1847 C C . ILE A 1 234 ? -4.477 17.603 10.747 1.00 87.06 234 ILE A C 1
ATOM 1849 O O . ILE A 1 234 ? -4.320 16.944 9.725 1.00 87.06 234 ILE A O 1
ATOM 1853 N N . ALA A 1 235 ? -3.636 17.525 11.782 1.00 89.25 235 ALA A N 1
ATOM 1854 C CA . ALA A 1 235 ? -2.431 16.699 11.764 1.00 89.25 235 ALA A CA 1
ATOM 1855 C C . ALA A 1 235 ? -2.747 15.209 11.547 1.00 89.25 235 ALA A C 1
ATOM 1857 O O . ALA A 1 235 ? -2.107 14.558 10.725 1.00 89.25 235 ALA A O 1
ATOM 1858 N N . PHE A 1 236 ? -3.764 14.672 12.230 1.00 89.56 236 PHE A N 1
ATOM 1859 C CA . PHE A 1 236 ? -4.185 13.277 12.060 1.00 89.56 236 PHE A CA 1
ATOM 1860 C C . PHE A 1 236 ? -4.728 13.015 10.654 1.00 89.56 236 PHE A C 1
ATOM 1862 O O . PHE A 1 236 ? -4.399 11.998 10.053 1.00 89.56 236 PHE A O 1
ATOM 1869 N N . PHE A 1 237 ? -5.532 13.930 10.111 1.00 90.50 237 PHE A N 1
ATOM 1870 C CA . PHE A 1 237 ? -6.038 13.804 8.747 1.00 90.50 237 PHE A CA 1
ATOM 1871 C C . PHE A 1 237 ? -4.901 13.862 7.718 1.00 90.50 237 PHE A C 1
ATOM 1873 O O . PHE A 1 237 ? -4.808 12.989 6.859 1.00 90.50 237 PHE A O 1
ATOM 1880 N N . ALA A 1 238 ? -4.008 14.847 7.846 1.00 93.25 238 ALA A N 1
ATOM 1881 C CA . ALA A 1 238 ? -2.858 15.014 6.967 1.00 93.25 238 ALA A CA 1
ATOM 1882 C C . ALA A 1 238 ? -1.958 13.776 6.992 1.00 93.25 238 ALA A C 1
ATOM 1884 O O . ALA A 1 238 ? -1.612 13.260 5.935 1.00 93.25 238 ALA A O 1
ATOM 1885 N N . PHE A 1 239 ? -1.652 13.243 8.179 1.00 92.75 239 PHE A N 1
ATOM 1886 C CA . PHE A 1 239 ? -0.893 12.001 8.311 1.00 92.75 239 PHE A CA 1
ATOM 1887 C C . PHE A 1 239 ? -1.629 10.808 7.687 1.00 92.75 239 PHE A C 1
ATOM 1889 O O . PHE A 1 239 ? -1.016 10.000 6.991 1.00 92.75 239 PHE A O 1
ATOM 1896 N N . GLY A 1 240 ? -2.947 10.723 7.892 1.00 92.56 240 GLY A N 1
ATOM 1897 C CA . GLY A 1 240 ? -3.777 9.651 7.354 1.00 92.56 240 GLY A CA 1
ATOM 1898 C C . GLY A 1 240 ? -3.827 9.606 5.824 1.00 92.56 240 GLY A C 1
ATOM 1899 O O . GLY A 1 240 ? -3.956 8.525 5.259 1.00 92.56 240 GLY A O 1
ATOM 1900 N N . VAL A 1 241 ? -3.674 10.754 5.161 1.00 94.50 241 VAL A N 1
ATOM 1901 C CA . VAL A 1 241 ? -3.564 10.853 3.696 1.00 94.50 241 VAL A CA 1
ATOM 1902 C C . VAL A 1 241 ? -2.115 10.678 3.237 1.00 94.50 241 VAL A C 1
ATOM 1904 O O . VAL A 1 241 ? -1.844 9.938 2.295 1.00 94.50 241 VAL A O 1
ATOM 1907 N N . TRP A 1 242 ? -1.173 11.336 3.911 1.00 95.00 242 TRP A N 1
ATOM 1908 C CA . TRP A 1 242 ? 0.234 11.350 3.522 1.00 95.00 242 TRP A CA 1
ATOM 1909 C C . TRP A 1 242 ? 0.878 9.965 3.596 1.00 95.00 242 TRP A C 1
ATOM 1911 O O . TRP A 1 242 ? 1.560 9.569 2.658 1.00 95.00 242 TRP A O 1
ATOM 1921 N N . TYR A 1 243 ? 0.649 9.212 4.673 1.00 93.38 243 TYR A N 1
ATOM 1922 C CA . TYR A 1 243 ? 1.319 7.930 4.883 1.00 93.38 243 TYR A CA 1
ATOM 1923 C C . TYR A 1 243 ? 1.025 6.875 3.794 1.00 93.38 243 TYR A C 1
ATOM 1925 O O . TYR A 1 243 ? 1.983 6.344 3.226 1.00 93.38 243 TYR A O 1
ATOM 1933 N N . PRO A 1 244 ? -0.240 6.572 3.429 1.00 94.50 244 PRO A N 1
ATOM 1934 C CA . PRO A 1 244 ? -0.515 5.639 2.336 1.00 94.50 244 PRO A CA 1
ATOM 1935 C C . PRO A 1 244 ? -0.025 6.150 0.977 1.00 94.50 244 PRO A C 1
ATOM 1937 O O . PRO A 1 244 ? 0.453 5.347 0.181 1.00 94.50 244 PRO A O 1
ATOM 1940 N N . LEU A 1 245 ? -0.078 7.463 0.712 1.00 95.38 245 LEU A N 1
ATOM 1941 C CA . LEU A 1 245 ? 0.460 8.039 -0.528 1.00 95.38 245 LEU A CA 1
ATOM 1942 C C . LEU A 1 245 ? 1.985 7.928 -0.606 1.00 95.38 245 LEU A C 1
ATOM 1944 O O . LEU A 1 245 ? 2.520 7.626 -1.670 1.00 95.38 245 LEU A O 1
ATOM 1948 N N . TRP A 1 246 ? 2.677 8.138 0.515 1.00 94.25 246 TRP A N 1
ATOM 1949 C CA . TRP A 1 246 ? 4.120 7.947 0.611 1.00 94.25 246 TRP A CA 1
ATOM 1950 C C . TRP A 1 246 ? 4.488 6.505 0.268 1.00 94.25 246 TRP A C 1
ATOM 1952 O O . TRP A 1 246 ? 5.311 6.279 -0.614 1.00 94.25 246 TRP A O 1
ATOM 1962 N N . VAL A 1 247 ? 3.820 5.529 0.893 1.00 92.88 247 VAL A N 1
ATOM 1963 C CA . VAL A 1 247 ? 4.071 4.106 0.626 1.00 92.88 247 VAL A CA 1
ATOM 1964 C C . VAL A 1 247 ? 3.719 3.730 -0.814 1.00 92.88 247 VAL A C 1
ATOM 1966 O O . VAL A 1 247 ? 4.490 3.003 -1.434 1.00 92.88 247 VAL A O 1
ATOM 1969 N N . LEU A 1 248 ? 2.621 4.250 -1.373 1.00 94.00 248 LEU A N 1
ATOM 1970 C CA . LEU A 1 248 ? 2.255 4.037 -2.778 1.00 94.00 248 LEU A CA 1
ATOM 1971 C C . LEU A 1 248 ? 3.342 4.539 -3.734 1.00 94.00 248 LEU A C 1
ATOM 1973 O O . LEU A 1 248 ? 3.768 3.815 -4.632 1.00 94.00 248 LEU A O 1
ATOM 1977 N N . LEU A 1 249 ? 3.821 5.765 -3.515 1.00 94.06 249 LEU A N 1
ATOM 1978 C CA . LEU A 1 249 ? 4.898 6.335 -4.315 1.00 94.06 249 LEU A CA 1
ATOM 1979 C C . LEU A 1 249 ? 6.165 5.487 -4.194 1.00 94.06 249 LEU A C 1
ATOM 1981 O O . LEU A 1 249 ? 6.795 5.185 -5.202 1.00 94.06 249 LEU A O 1
ATOM 1985 N N . THR A 1 250 ? 6.514 5.067 -2.977 1.00 91.81 250 THR A N 1
ATOM 1986 C CA . THR A 1 250 ? 7.668 4.208 -2.723 1.00 91.81 250 THR A CA 1
ATOM 1987 C C . THR A 1 250 ? 7.577 2.889 -3.489 1.00 91.81 250 THR A C 1
ATOM 1989 O O . THR A 1 250 ? 8.520 2.550 -4.198 1.00 91.81 250 THR A O 1
ATOM 1992 N N . ILE A 1 251 ? 6.476 2.138 -3.397 1.00 90.25 251 ILE A N 1
ATOM 1993 C CA . ILE A 1 251 ? 6.397 0.804 -4.023 1.00 90.25 251 ILE A CA 1
ATOM 1994 C C . ILE A 1 251 ? 6.432 0.855 -5.557 1.00 90.25 251 ILE A C 1
ATOM 1996 O O . ILE A 1 251 ? 7.003 -0.049 -6.167 1.00 90.25 251 ILE A O 1
ATOM 2000 N N . ILE A 1 252 ? 5.891 1.921 -6.159 1.00 92.62 252 ILE A N 1
ATOM 2001 C CA . ILE A 1 252 ? 5.896 2.128 -7.615 1.00 92.62 252 ILE A CA 1
ATOM 2002 C C . ILE A 1 252 ? 7.269 2.628 -8.078 1.00 92.62 252 ILE A C 1
ATOM 2004 O O . ILE A 1 252 ? 7.848 2.072 -9.008 1.00 92.62 252 ILE A O 1
ATOM 2008 N N . ALA A 1 253 ? 7.831 3.643 -7.410 1.00 91.69 253 ALA A N 1
ATOM 2009 C CA . ALA A 1 253 ? 9.138 4.207 -7.765 1.00 91.69 253 ALA A CA 1
ATOM 2010 C C . ALA A 1 253 ? 10.269 3.169 -7.676 1.00 91.69 253 ALA A C 1
ATOM 2012 O O . ALA A 1 253 ? 11.224 3.222 -8.447 1.00 91.69 253 ALA A O 1
ATOM 2013 N N . THR A 1 254 ? 10.140 2.215 -6.753 1.00 88.56 254 THR A N 1
ATOM 2014 C CA . THR A 1 254 ? 11.108 1.131 -6.530 1.00 88.56 254 THR A CA 1
ATOM 2015 C C . THR A 1 254 ? 10.820 -0.134 -7.345 1.00 88.56 254 THR A C 1
ATOM 2017 O O . THR A 1 254 ? 11.533 -1.123 -7.196 1.00 88.56 254 THR A O 1
ATOM 2020 N N . ALA A 1 255 ? 9.780 -0.122 -8.193 1.00 89.25 255 ALA A N 1
ATOM 2021 C CA . ALA A 1 255 ? 9.317 -1.270 -8.982 1.00 89.25 255 ALA A CA 1
ATOM 2022 C C . ALA A 1 255 ? 9.086 -2.554 -8.159 1.00 89.25 255 ALA A C 1
ATOM 2024 O O . ALA A 1 255 ? 9.276 -3.675 -8.639 1.00 89.25 255 ALA A O 1
ATOM 2025 N N . ASN A 1 256 ? 8.657 -2.400 -6.906 1.00 87.69 256 ASN A N 1
ATOM 2026 C CA . ASN A 1 256 ? 8.371 -3.523 -6.016 1.00 87.69 256 ASN A CA 1
ATOM 2027 C C . ASN A 1 256 ? 6.972 -4.096 -6.215 1.00 87.69 256 ASN A C 1
ATOM 2029 O O . ASN A 1 256 ? 6.783 -5.295 -6.028 1.00 87.69 256 ASN A O 1
ATOM 2033 N N . HIS A 1 257 ? 6.009 -3.246 -6.561 1.00 91.50 257 HIS A N 1
ATOM 2034 C CA . HIS A 1 257 ? 4.606 -3.609 -6.726 1.00 91.50 257 HIS A CA 1
ATOM 2035 C C . HIS A 1 257 ? 3.979 -2.794 -7.855 1.00 91.50 257 HIS A C 1
ATOM 2037 O O . HIS A 1 257 ? 4.427 -1.679 -8.138 1.00 91.50 257 HIS A O 1
ATOM 2043 N N . TYR A 1 258 ? 2.923 -3.343 -8.445 1.00 92.50 258 TYR A N 1
ATOM 2044 C CA . TYR A 1 258 ? 2.090 -2.646 -9.425 1.00 92.50 258 TYR A CA 1
ATOM 2045 C C . TYR A 1 258 ? 1.116 -1.690 -8.737 1.00 92.50 258 TYR A C 1
ATOM 2047 O O . TYR A 1 258 ? 0.795 -1.845 -7.550 1.00 92.50 258 TYR A O 1
ATOM 2055 N N . LEU A 1 259 ? 0.575 -0.730 -9.484 1.00 93.06 259 LEU A N 1
ATOM 2056 C CA . LEU A 1 259 ? -0.504 0.119 -8.972 1.00 93.06 259 LEU A CA 1
ATOM 2057 C C . LEU A 1 259 ? -1.755 -0.723 -8.664 1.00 93.06 259 LEU A C 1
ATOM 2059 O O . LEU A 1 259 ? -2.417 -0.514 -7.639 1.00 93.06 259 LEU A O 1
ATOM 2063 N N . MET A 1 260 ? -2.031 -1.735 -9.490 1.00 93.00 260 MET A N 1
ATOM 2064 C CA . MET A 1 260 ? -3.124 -2.683 -9.260 1.00 93.00 260 MET A CA 1
ATOM 2065 C C . MET A 1 260 ? -2.987 -3.447 -7.933 1.00 93.00 260 MET A C 1
ATOM 2067 O O . MET A 1 260 ? -3.989 -3.673 -7.251 1.00 93.00 260 MET A O 1
ATOM 2071 N N . ASP A 1 261 ? -1.764 -3.766 -7.494 1.00 92.69 261 ASP A N 1
ATOM 2072 C CA . ASP A 1 261 ? -1.537 -4.439 -6.207 1.00 92.69 261 ASP A CA 1
ATOM 2073 C C . ASP A 1 261 ? -2.044 -3.587 -5.034 1.00 92.69 261 ASP A C 1
ATOM 2075 O O . ASP A 1 261 ? -2.571 -4.123 -4.054 1.00 92.69 261 ASP A O 1
ATOM 2079 N N . ALA A 1 262 ? -1.901 -2.259 -5.128 1.00 94.06 262 ALA A N 1
ATOM 2080 C CA . ALA A 1 262 ? -2.388 -1.310 -4.130 1.00 94.06 262 ALA A CA 1
ATOM 2081 C C . ALA A 1 262 ? -3.920 -1.163 -4.170 1.00 94.06 262 ALA A C 1
ATOM 2083 O O . ALA A 1 262 ? -4.568 -1.049 -3.122 1.00 94.06 262 ALA A O 1
ATOM 2084 N N . MET A 1 263 ? -4.523 -1.220 -5.361 1.00 94.25 263 MET A N 1
ATOM 2085 C CA . MET A 1 263 ? -5.983 -1.224 -5.515 1.00 94.25 263 MET A CA 1
ATOM 2086 C C . MET A 1 263 ? -6.600 -2.482 -4.896 1.00 94.25 263 MET A C 1
ATOM 2088 O O . MET A 1 263 ? -7.536 -2.388 -4.095 1.00 94.25 263 MET A O 1
ATOM 2092 N N . VAL A 1 264 ? -6.032 -3.653 -5.191 1.00 95.00 264 VAL A N 1
ATOM 2093 C CA . VAL A 1 264 ? -6.472 -4.926 -4.607 1.00 95.00 264 VAL A CA 1
ATOM 2094 C C . VAL A 1 264 ? -6.240 -4.925 -3.099 1.00 95.00 264 VAL A C 1
ATOM 2096 O O . VAL A 1 264 ? -7.136 -5.312 -2.352 1.00 95.00 264 VAL A O 1
ATOM 2099 N N . ALA A 1 265 ? -5.099 -4.426 -2.615 1.00 94.75 265 ALA A N 1
ATOM 2100 C CA . ALA A 1 265 ? -4.855 -4.291 -1.179 1.00 94.75 265 ALA A CA 1
ATOM 2101 C C . ALA A 1 265 ? -5.893 -3.382 -0.493 1.00 94.75 265 ALA A C 1
ATOM 2103 O O . ALA A 1 265 ? -6.385 -3.721 0.583 1.00 94.75 265 ALA A O 1
ATOM 2104 N N . SER A 1 266 ? -6.288 -2.269 -1.123 1.00 95.69 266 SER A N 1
ATOM 2105 C CA . SER A 1 266 ? -7.360 -1.396 -0.612 1.00 95.69 266 SER A CA 1
ATOM 2106 C C . SER A 1 266 ? -8.683 -2.151 -0.485 1.00 95.69 266 SER A C 1
ATOM 2108 O O . SER A 1 266 ? -9.347 -2.078 0.552 1.00 95.69 266 SER A O 1
ATOM 2110 N N . LEU A 1 267 ? -9.050 -2.915 -1.520 1.00 95.81 267 LEU A N 1
ATOM 2111 C CA . LEU A 1 267 ? -10.255 -3.742 -1.520 1.00 95.81 267 LEU A CA 1
ATOM 2112 C C . LEU A 1 267 ? -10.196 -4.812 -0.424 1.00 95.81 267 LEU A C 1
ATOM 2114 O O . LEU A 1 267 ? -11.167 -4.990 0.310 1.00 95.81 267 LEU A O 1
ATOM 2118 N N . VAL A 1 268 ? -9.047 -5.469 -0.263 1.00 95.94 268 VAL A N 1
ATOM 2119 C CA . VAL A 1 268 ? -8.808 -6.461 0.792 1.00 95.94 268 VAL A CA 1
ATOM 2120 C C . VAL A 1 268 ? -8.956 -5.835 2.178 1.00 95.94 268 VAL A C 1
ATOM 2122 O O . VAL A 1 268 ? -9.569 -6.447 3.049 1.00 95.94 268 VAL A O 1
ATOM 2125 N N . VAL A 1 269 ? -8.480 -4.608 2.399 1.00 95.38 269 VAL A N 1
ATOM 2126 C CA . VAL A 1 269 ? -8.670 -3.902 3.679 1.00 95.38 269 VAL A CA 1
ATOM 2127 C C . VAL A 1 269 ? -10.150 -3.601 3.936 1.00 95.38 269 VAL A C 1
ATOM 2129 O O . VAL A 1 269 ? -10.633 -3.806 5.053 1.00 95.38 269 VAL A O 1
ATOM 2132 N N . VAL A 1 270 ? -10.898 -3.157 2.921 1.00 94.56 270 VAL A N 1
ATOM 2133 C CA . VAL A 1 270 ? -12.348 -2.914 3.039 1.00 94.56 270 VAL A CA 1
ATOM 2134 C C . VAL A 1 270 ? -13.102 -4.219 3.320 1.00 94.56 270 VAL A C 1
ATOM 2136 O O . VAL A 1 270 ? -13.967 -4.267 4.201 1.00 94.56 270 VAL A O 1
ATOM 2139 N N . MET A 1 271 ? -12.740 -5.300 2.631 1.00 94.06 271 MET A N 1
ATOM 2140 C CA . MET A 1 271 ? -13.280 -6.637 2.866 1.00 94.06 271 MET A CA 1
ATOM 2141 C C . MET A 1 271 ? -12.953 -7.122 4.286 1.00 94.06 271 MET A C 1
ATOM 2143 O O . MET A 1 271 ? -13.847 -7.520 5.025 1.00 94.06 271 MET A O 1
ATOM 2147 N N . ALA A 1 272 ? -11.705 -6.988 4.735 1.00 93.81 272 ALA A N 1
ATOM 2148 C CA . ALA A 1 272 ? -11.285 -7.311 6.097 1.00 93.81 272 ALA A CA 1
ATOM 2149 C C . ALA A 1 272 ? -12.081 -6.528 7.147 1.00 93.81 272 ALA A C 1
ATOM 2151 O O . ALA A 1 272 ? -12.542 -7.102 8.135 1.00 93.81 272 ALA A O 1
ATOM 2152 N N . PHE A 1 273 ? -12.299 -5.232 6.924 1.00 91.62 273 PHE A N 1
ATOM 2153 C CA . PHE A 1 273 ? -13.071 -4.386 7.829 1.00 91.62 273 PHE A CA 1
ATOM 2154 C C . PHE A 1 273 ? -14.557 -4.776 7.888 1.00 91.62 273 PHE A C 1
ATOM 2156 O O . PHE A 1 273 ? -15.149 -4.793 8.970 1.00 91.62 273 PHE A O 1
ATOM 2163 N N . THR A 1 274 ? -15.168 -5.112 6.751 1.00 91.25 274 THR A N 1
ATOM 2164 C CA . THR A 1 274 ? -16.571 -5.559 6.701 1.00 91.25 274 THR A CA 1
ATOM 2165 C C . THR A 1 274 ? -16.739 -6.952 7.309 1.00 91.25 274 THR A C 1
ATOM 2167 O O . THR A 1 274 ? -17.617 -7.143 8.154 1.00 91.25 274 THR A O 1
ATOM 2170 N N . CYS A 1 275 ? -15.840 -7.892 7.007 1.00 89.81 275 CYS A N 1
ATOM 2171 C CA . CYS A 1 275 ? -15.799 -9.215 7.631 1.00 89.81 275 CYS A CA 1
ATOM 2172 C C . CYS A 1 275 ? -15.589 -9.144 9.147 1.00 89.81 275 CYS A C 1
ATOM 2174 O O . CYS A 1 275 ? -16.191 -9.923 9.878 1.00 89.81 275 CYS A O 1
ATOM 2176 N N . ASN A 1 276 ? -14.816 -8.177 9.648 1.00 87.75 276 ASN A N 1
ATOM 2177 C CA . ASN A 1 276 ? -14.646 -7.961 11.087 1.00 87.75 276 ASN A CA 1
ATOM 2178 C C . ASN A 1 276 ? -15.990 -7.718 11.803 1.00 87.75 276 ASN A C 1
ATOM 2180 O O . ASN A 1 276 ? -16.165 -8.149 12.940 1.00 87.75 276 ASN A O 1
ATOM 2184 N N . ARG A 1 277 ? -16.971 -7.082 11.139 1.00 82.94 277 ARG A N 1
ATOM 2185 C CA . ARG A 1 277 ? -18.337 -6.951 11.683 1.00 82.94 277 ARG A CA 1
ATOM 2186 C C . ARG A 1 277 ? -19.079 -8.281 11.690 1.00 82.94 277 ARG A C 1
ATOM 2188 O O . ARG A 1 277 ? -19.740 -8.585 12.673 1.00 82.94 277 ARG A O 1
ATOM 2195 N N . ILE A 1 278 ? -18.939 -9.070 10.629 1.00 83.94 278 ILE A N 1
ATOM 2196 C CA . ILE A 1 278 ? -19.570 -10.391 10.518 1.00 83.94 278 ILE A CA 1
ATOM 2197 C C . ILE A 1 278 ? -19.019 -11.341 11.588 1.00 83.94 278 ILE A C 1
ATOM 2199 O O . ILE A 1 278 ? -19.791 -12.060 12.213 1.00 83.94 278 ILE A O 1
ATOM 2203 N N . LEU A 1 279 ? -17.714 -11.292 11.879 1.00 81.69 279 LEU A N 1
ATOM 2204 C CA . LEU A 1 279 ? -17.093 -12.097 12.938 1.00 81.69 279 LEU A CA 1
ATOM 2205 C C . LEU A 1 279 ? -17.688 -11.841 14.324 1.00 81.69 279 LEU A C 1
ATOM 2207 O O . LEU A 1 279 ? -17.694 -12.741 15.155 1.00 81.69 279 LEU A O 1
ATOM 2211 N N . MET A 1 280 ? -18.235 -10.650 14.578 1.00 78.94 280 MET A N 1
ATOM 2212 C CA . MET A 1 280 ? -18.913 -10.373 15.847 1.00 78.94 280 MET A CA 1
ATOM 2213 C C . MET A 1 280 ? -20.195 -11.200 16.019 1.00 78.94 280 MET A C 1
ATOM 2215 O O . MET A 1 280 ? -20.596 -11.453 17.150 1.00 78.94 280 MET A O 1
ATOM 2219 N N . ASN A 1 281 ? -20.806 -11.689 14.935 1.00 81.44 281 ASN A N 1
ATOM 2220 C CA . ASN A 1 281 ? -21.943 -12.611 15.023 1.00 81.44 281 ASN A CA 1
ATOM 2221 C C . ASN A 1 281 ? -21.524 -14.001 15.531 1.00 81.44 281 ASN A C 1
ATOM 2223 O O . ASN A 1 281 ? -22.366 -14.750 16.012 1.00 81.44 281 ASN A O 1
ATOM 2227 N N . PHE A 1 282 ? -20.231 -14.335 15.453 1.00 83.31 282 PHE A N 1
ATOM 2228 C CA . PHE A 1 282 ? -19.665 -15.598 15.930 1.00 83.31 282 PHE A CA 1
ATOM 2229 C C . PHE A 1 282 ? -19.212 -15.538 17.400 1.00 83.31 282 PHE A C 1
ATOM 2231 O O . PHE A 1 282 ? -18.663 -16.515 17.901 1.00 83.31 282 PHE A O 1
ATOM 2238 N N . LEU A 1 283 ? -19.477 -14.442 18.123 1.00 81.88 283 LEU A N 1
ATOM 2239 C CA . LEU A 1 283 ? -19.205 -14.355 19.565 1.00 81.88 283 LEU A CA 1
ATOM 2240 C C . LEU A 1 283 ? -19.845 -15.494 20.389 1.00 81.88 283 LEU A C 1
ATOM 2242 O O . LEU A 1 283 ? -19.152 -16.029 21.249 1.00 81.88 283 LEU A O 1
ATOM 2246 N N . PRO A 1 284 ? -21.088 -15.950 20.116 1.00 84.44 284 PRO A N 1
ATOM 2247 C CA . PRO A 1 284 ? -21.654 -17.095 20.834 1.00 84.44 284 PRO A CA 1
ATOM 2248 C C . PRO A 1 284 ? -20.861 -18.393 20.618 1.00 84.44 284 PRO A C 1
ATOM 2250 O O . PRO A 1 284 ? -20.758 -19.216 21.523 1.00 84.44 284 PRO A O 1
ATOM 2253 N N . LEU A 1 285 ? -20.282 -18.572 19.425 1.00 85.00 285 LEU A N 1
ATOM 2254 C CA . LEU A 1 285 ? -19.435 -19.723 19.098 1.00 85.00 285 LEU A CA 1
ATOM 2255 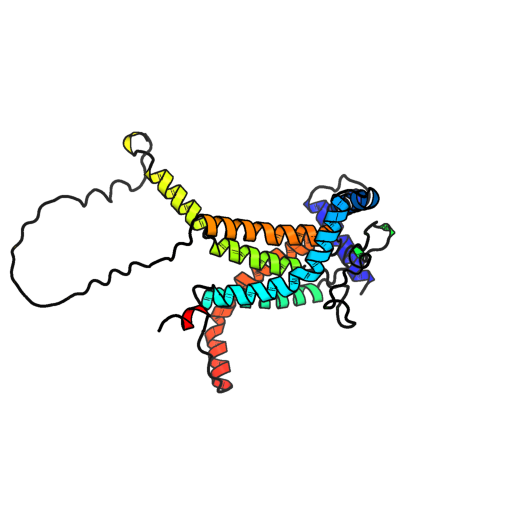C C . LEU A 1 285 ? -18.065 -19.625 19.780 1.00 85.00 285 LEU A C 1
ATOM 2257 O O . LEU A 1 285 ? -17.553 -20.637 20.250 1.00 85.00 285 LEU A O 1
ATOM 2261 N N . GLU A 1 286 ? -17.493 -18.421 19.874 1.00 86.50 286 GLU A N 1
ATOM 2262 C CA . GLU A 1 286 ? -16.278 -18.165 20.658 1.00 86.50 286 GLU A CA 1
ATOM 2263 C C . GLU A 1 286 ? -16.495 -18.520 22.134 1.00 86.50 286 GLU A C 1
ATOM 2265 O O . GLU A 1 286 ? -15.690 -19.244 22.716 1.00 86.50 286 GLU A O 1
ATOM 2270 N N . ASP A 1 287 ? -17.601 -18.066 22.726 1.00 87.50 287 ASP A N 1
ATOM 2271 C CA . ASP A 1 287 ? -17.903 -18.312 24.137 1.00 87.50 287 ASP A CA 1
ATOM 2272 C C . ASP A 1 287 ? -18.190 -19.804 24.403 1.00 87.50 287 ASP A C 1
ATOM 2274 O O . ASP A 1 287 ? -17.744 -20.344 25.417 1.00 87.50 287 ASP A O 1
ATOM 2278 N N . LEU A 1 288 ? -18.836 -20.508 23.463 1.00 89.62 288 LEU A N 1
ATOM 2279 C CA . LEU A 1 288 ? -19.005 -21.965 23.520 1.00 89.62 288 LEU A CA 1
ATOM 2280 C C . LEU A 1 288 ? -17.658 -22.702 23.482 1.00 89.62 288 LEU A C 1
ATOM 2282 O O . LEU A 1 288 ? -17.459 -23.666 24.219 1.00 89.62 288 LEU A O 1
ATOM 2286 N N . LEU A 1 289 ? -16.733 -22.258 22.632 1.00 91.50 289 LEU A N 1
ATOM 2287 C CA . LEU A 1 289 ? -15.410 -22.864 22.488 1.00 91.50 289 LEU A CA 1
ATOM 2288 C C . LEU A 1 289 ? -14.535 -22.612 23.723 1.00 91.50 289 LEU A C 1
ATOM 2290 O O . LEU A 1 289 ? -13.881 -23.536 24.208 1.00 91.50 289 LEU A O 1
ATOM 2294 N N . LEU A 1 290 ? -14.570 -21.399 24.281 1.00 89.81 290 LEU A N 1
ATOM 2295 C CA . LEU A 1 290 ? -13.904 -21.077 25.547 1.00 89.81 290 LEU A CA 1
ATOM 2296 C C . LEU A 1 290 ? -14.477 -21.902 26.703 1.00 89.81 290 LEU A C 1
ATOM 2298 O O . LEU A 1 290 ? -13.712 -22.445 27.501 1.00 89.81 290 LEU A O 1
ATOM 2302 N N . TRP A 1 291 ? -15.801 -22.069 26.751 1.00 91.06 291 TRP A N 1
ATOM 2303 C CA . TRP A 1 291 ? -16.455 -22.955 27.711 1.00 91.06 291 TRP A CA 1
ATOM 2304 C C . TRP A 1 291 ? -16.003 -24.414 27.542 1.00 91.06 291 TRP A C 1
ATOM 2306 O O . TRP A 1 291 ? -15.606 -25.048 28.523 1.00 91.06 291 TRP A O 1
ATOM 2316 N N . ALA A 1 292 ? -15.977 -24.928 26.307 1.00 94.31 292 ALA A N 1
ATOM 2317 C CA . ALA A 1 292 ? -15.559 -26.298 26.005 1.00 94.31 292 ALA A CA 1
ATOM 2318 C C . ALA A 1 292 ? -14.094 -26.567 26.393 1.00 94.31 292 ALA A C 1
ATOM 2320 O O . ALA A 1 292 ? -13.769 -27.650 26.881 1.00 94.31 292 ALA A O 1
ATOM 2321 N N . TRP A 1 293 ? -13.214 -25.575 26.230 1.00 94.38 293 TRP A N 1
ATOM 2322 C CA . TRP A 1 293 ? -11.805 -25.655 26.629 1.00 94.38 293 TRP A CA 1
ATOM 2323 C C . TRP A 1 293 ? -11.522 -25.202 28.063 1.00 94.38 293 TRP A C 1
ATOM 2325 O O . TRP A 1 293 ? -10.366 -25.228 28.482 1.00 94.38 293 TRP A O 1
ATOM 2335 N N . ARG A 1 294 ? -12.554 -24.832 28.835 1.00 91.19 294 ARG A N 1
ATOM 2336 C CA . ARG A 1 294 ? -12.426 -24.308 30.207 1.00 91.19 294 ARG A CA 1
ATOM 2337 C C . ARG A 1 294 ? -11.449 -23.127 30.304 1.00 91.19 294 ARG A C 1
ATOM 2339 O O . ARG A 1 294 ? -10.716 -23.000 31.283 1.00 91.19 294 ARG A O 1
ATOM 2346 N N . LEU A 1 295 ? -11.428 -22.276 29.280 1.00 91.38 295 LEU A N 1
ATOM 2347 C CA . LEU A 1 295 ? -10.602 -21.074 29.230 1.00 91.38 295 LEU A CA 1
ATOM 2348 C C . LEU A 1 295 ? -11.417 -19.856 29.666 1.00 91.38 295 LEU A C 1
ATOM 2350 O O . LEU A 1 295 ? -12.555 -19.666 29.242 1.00 91.38 295 LEU A O 1
ATOM 2354 N N . GLU A 1 296 ? -10.813 -19.002 30.488 1.00 86.50 296 GLU A N 1
ATOM 2355 C CA . GLU A 1 296 ? -11.413 -17.730 30.885 1.00 86.50 296 GLU A CA 1
ATOM 2356 C C . GLU A 1 296 ? -11.104 -16.640 29.850 1.00 86.50 296 GLU A C 1
ATOM 2358 O O . GLU A 1 296 ? -9.980 -16.518 29.352 1.00 86.50 296 GLU A O 1
ATOM 2363 N N . LYS A 1 297 ? -12.112 -15.827 29.513 1.00 82.06 297 LYS A N 1
ATOM 2364 C CA . LYS A 1 297 ? -11.953 -14.733 28.553 1.00 82.06 297 LYS A CA 1
ATOM 2365 C C . LYS A 1 297 ? -11.163 -13.589 29.200 1.00 82.06 297 LYS A C 1
ATOM 2367 O O . LYS A 1 297 ? -11.589 -13.072 30.233 1.00 82.06 297 LYS A O 1
ATOM 2372 N N . PRO A 1 298 ? -10.049 -13.131 28.605 1.00 78.00 298 PRO A N 1
ATOM 2373 C CA . PRO A 1 298 ? -9.264 -12.056 29.192 1.00 78.00 298 PRO A CA 1
ATOM 2374 C C . PRO A 1 298 ? -10.063 -10.751 29.217 1.00 78.00 298 PRO A C 1
ATOM 2376 O O . PRO A 1 298 ? -10.728 -10.381 28.244 1.00 78.00 298 PRO A O 1
ATOM 2379 N N . VAL A 1 299 ? -9.956 -10.015 30.325 1.00 76.44 299 VAL A N 1
ATOM 2380 C CA . VAL A 1 299 ? -10.634 -8.726 30.474 1.00 76.44 299 VAL A CA 1
ATOM 2381 C C . VAL A 1 299 ? -10.078 -7.739 29.437 1.00 76.44 299 VAL A C 1
ATOM 2383 O O . VAL A 1 299 ? -8.861 -7.545 29.359 1.00 76.44 299 VAL A O 1
ATOM 2386 N N . PRO A 1 300 ? -10.935 -7.066 28.649 1.00 75.75 300 PRO A N 1
ATOM 2387 C CA . PRO A 1 300 ? -10.486 -6.102 27.657 1.00 75.75 300 PRO A CA 1
ATOM 2388 C C . PRO A 1 300 ? -9.772 -4.921 28.327 1.00 75.75 300 PRO A C 1
ATOM 2390 O O . PRO A 1 300 ? -10.338 -4.209 29.170 1.00 75.75 300 PRO A O 1
ATOM 2393 N N . THR A 1 301 ? -8.517 -4.695 27.938 1.00 73.06 301 THR A N 1
ATOM 2394 C CA . THR A 1 301 ? -7.659 -3.633 28.476 1.00 73.06 301 THR A CA 1
ATOM 2395 C C . THR A 1 301 ? -7.084 -2.768 27.359 1.00 73.06 301 THR A C 1
ATOM 2397 O O . THR A 1 301 ? -6.742 -3.244 26.281 1.00 73.06 301 THR A O 1
ATOM 2400 N N . THR A 1 302 ? -7.000 -1.464 27.615 1.00 71.75 302 THR A N 1
ATOM 2401 C CA . THR A 1 302 ? -6.217 -0.503 26.825 1.00 71.75 302 THR A CA 1
ATOM 2402 C C . THR A 1 302 ? -5.324 0.285 27.768 1.00 71.75 302 THR A C 1
ATOM 2404 O O . THR A 1 302 ? -5.615 0.373 28.968 1.00 71.75 302 THR A O 1
ATOM 2407 N N . GLY A 1 303 ? -4.261 0.901 27.240 1.00 60.31 303 GLY A N 1
ATOM 2408 C CA . GLY A 1 303 ? -3.307 1.659 28.057 1.00 60.31 303 GLY A CA 1
ATOM 2409 C C . GLY A 1 303 ? -3.958 2.750 28.922 1.00 60.31 303 GLY A C 1
ATOM 2410 O O . GLY A 1 303 ? -3.515 2.991 30.043 1.00 60.31 303 GLY A O 1
ATOM 2411 N N . MET A 1 304 ? -5.061 3.355 28.461 1.00 54.53 304 MET A N 1
ATOM 2412 C CA . MET A 1 304 ? -5.775 4.402 29.205 1.00 54.53 304 MET A CA 1
ATOM 2413 C C . MET A 1 304 ? -6.635 3.898 30.370 1.00 54.53 304 MET A C 1
ATOM 2415 O O . MET A 1 304 ? -6.887 4.668 31.296 1.00 54.53 304 MET A O 1
ATOM 2419 N N . ARG A 1 305 ? -7.060 2.625 30.396 1.00 49.69 305 ARG A N 1
ATOM 2420 C CA . ARG A 1 305 ? -7.872 2.100 31.515 1.00 49.69 305 ARG A CA 1
ATOM 2421 C C . ARG A 1 305 ? -7.074 2.033 32.824 1.00 49.69 305 ARG A C 1
ATOM 2423 O O . ARG A 1 305 ? -7.664 2.121 33.890 1.00 49.69 305 ARG A O 1
ATOM 2430 N N . ARG A 1 306 ? -5.739 1.977 32.744 1.00 47.78 306 ARG A N 1
ATOM 2431 C CA . ARG A 1 306 ? -4.830 2.011 33.903 1.00 47.78 306 ARG A CA 1
ATOM 2432 C C . ARG A 1 306 ? -4.658 3.412 34.519 1.00 47.78 306 ARG A C 1
ATOM 2434 O O . ARG A 1 306 ? -3.976 3.534 35.526 1.00 47.78 306 ARG A O 1
ATOM 2441 N N . ARG A 1 307 ? -5.230 4.465 33.910 1.00 46.94 307 ARG A N 1
ATOM 2442 C CA . ARG A 1 307 ? -5.145 5.863 34.388 1.00 46.94 307 ARG A CA 1
ATOM 2443 C C . ARG A 1 307 ? -6.333 6.316 35.239 1.00 46.94 307 ARG A C 1
ATOM 2445 O O . ARG A 1 307 ? -6.339 7.467 35.663 1.00 46.94 307 ARG A O 1
ATOM 2452 N N . ARG A 1 308 ? -7.343 5.470 35.454 1.00 40.44 308 ARG A N 1
ATOM 2453 C CA . ARG A 1 308 ? -8.416 5.777 36.406 1.00 40.44 308 ARG A CA 1
ATOM 2454 C C . ARG A 1 308 ? -8.040 5.149 37.753 1.00 40.44 308 ARG A C 1
ATOM 2456 O O . ARG A 1 308 ? -8.025 3.918 37.796 1.00 40.44 308 ARG A O 1
ATOM 2463 N N . PRO A 1 309 ? -7.628 5.951 38.754 1.00 42.12 309 PRO A N 1
ATOM 2464 C CA . PRO A 1 309 ? -7.506 5.475 40.127 1.00 42.12 309 PRO A CA 1
ATOM 2465 C C . PRO A 1 309 ? -8.872 5.039 40.666 1.00 42.12 309 PRO A C 1
ATOM 2467 O O . PRO A 1 309 ? -9.903 5.532 40.147 1.00 42.12 309 PRO A O 1
#

Foldseek 3Di:
DVVQQLVLQVVVQVVVLVVVVLVVDDALVSGPLLVLQVVLVVCLVVVHVSVVVLVVLLLCLQPCQPVVLVVLLQVCLQPPPDLVLSVLLVQLLVLLVVVLVVCCVVRQHAFQCPHPCSSPHHQPNVVPVSHNPVQPDPPHDNRSQAQPSSLLSLLSLLVSLLVVLCVVVVVVVVVVVVVVPPPPVPDPDDDPPPPVVPPPPDDDDDDDDDDDDDDDPPPPPPVPPVNPDNVSSVVSNCSSVVRSVSSLSSCSNSSSHGNVSSVRSNVSSVVSSVVSVVVVVCVVVVVVVCVVVVHDDDDRDGSCVVVDD

Organism: Cryphonectria parasitica (strain ATCC 38755 / EP155) (NCBI:txid660469)

Radius of gyration: 27.37 Å; chains: 1; bounding box: 72×63×79 Å

Secondary structure (DSSP, 8-state):
-HHHHHHHHHHHHHHHHHHTT-TTS-SGGG-HHHHHHHHHHHHHHHT-HHHHHHHHHHHHHHHHHHHHHHHHHHHHHHH-SSHHHHHHHHHHHHHHHHHHHHHHHH--B--GGGS-GGG-----SGGGT---TTT-STTS-TTB-SS-HHHHHHHHHHHHHHHHTTHHHHHHHHHHHHHHSS-GGG--S--TTSSSTTTT-----------------------------HHHHHHHHHHHHHHHHHHHHHHHHTTSS-HHHHHHHHHHHHHHHHHHHHHGGGHHHHHHHHHHTTPPPPPP--GGGGG--